Protein AF-A0A8I0ZWX7-F1 (afdb_monomer)

Sequence (270 aa):
MSEHDEIGEVNQELTRMFRVGLQSASRLAEQMGRAREKQIRDAEAKSVQAARELRERLVAERSAIEAQLRPVMTDRWWEDATHAQIADSWQQARGWQNHSQPAADAADRIRKEVQTRYGIDAGAPGIDPREIENLLQAAEEAKRAAAAEQELAERENVKASELMAEADRLDKTATEADGTPAETEIAEDADAHRAAAEAEYDSAERRDALAADMNAGGVDKETIGARMTADLDQAKHPRGAVQTGTGKPPVARKGRPSKGRSQERQHTGR

Foldseek 3Di:
DDDPPPVVVVVVVVVVVVVVVVVCVVVVVVVVVVVVVVVVVVVVVVVVVVVVVVVVVVVVVVVVLLVLLVCLPDVVCVVVPAQLSLLVLLVSLVVCLVPDVSSVVSNVSSQVCCCVPQVDRCVDPPRHSVNSSVSSVVSVVVVVVVVVVVVVVVVVVVVVVVVVVVVVVVVVVVVVVVPPCPVVVVVVVVVVVVVVVVCVQPDPVVLVVVLVVCVVVVHDPVVSVVVSVVCVVVSDDVVRVVPPDPDDDDDDDDDDDDDDDDDDDDDDDD

Secondary structure (DSSP, 8-state):
--SSSHHHHHHHHHHHHHHHHHHHHHHHHHHHHHHHHHHHHHHHHHHHHHHHHHHHHHHHHHHHHHHHHGGGGSHHHHHH--HHHHHHHHHHHHHHTTT-HHHHHHHHHHHHHHHHHH---TTSTT--HHHHHHHHHHHHHHHHHHHHHHHHHHHHHHHHHHHHHHHHHHHHHHHHHHTTTHHHHHHHHHHHHHHHHHHHTT-HHHHHHHHHHHHHTT--HHHHHHHHHHHHHT---HHHHH---SPPPPPPP-PPPP------------

Structure (mmCIF, N/CA/C/O backbone):
data_AF-A0A8I0ZWX7-F1
#
_entry.id   AF-A0A8I0ZWX7-F1
#
loop_
_atom_site.group_PDB
_atom_site.id
_atom_site.type_symbol
_atom_site.label_atom_id
_atom_site.label_alt_id
_atom_site.label_comp_id
_atom_site.label_asym_id
_atom_site.label_entity_id
_atom_site.label_seq_id
_atom_site.pdbx_PDB_ins_code
_atom_site.Cartn_x
_atom_site.Cartn_y
_atom_site.Cartn_z
_atom_site.occupancy
_atom_site.B_iso_or_equiv
_atom_site.auth_seq_id
_atom_site.auth_comp_id
_atom_site.auth_asym_id
_atom_site.auth_atom_id
_atom_site.pdbx_PDB_model_num
ATOM 1 N N . MET A 1 1 ? 41.160 -13.426 -108.591 1.00 47.78 1 MET A N 1
ATOM 2 C CA . MET A 1 1 ? 41.575 -12.515 -107.503 1.00 47.78 1 MET A CA 1
ATOM 3 C C . MET A 1 1 ? 40.310 -11.939 -106.900 1.00 47.78 1 MET A C 1
ATOM 5 O O . MET A 1 1 ? 39.400 -11.674 -107.673 1.00 47.78 1 MET A O 1
ATOM 9 N N . SER A 1 2 ? 40.299 -11.775 -105.574 1.00 51.38 2 SER A N 1
ATOM 10 C CA . SER A 1 2 ? 39.254 -11.115 -104.768 1.00 51.38 2 SER A CA 1
ATOM 11 C C . SER A 1 2 ? 38.108 -11.996 -104.247 1.00 51.38 2 SER A C 1
ATOM 13 O O . SER A 1 2 ? 36.958 -11.789 -104.594 1.00 51.38 2 SER A O 1
ATOM 15 N N . GLU A 1 3 ? 38.429 -12.953 -103.370 1.00 51.19 3 GLU A N 1
ATOM 16 C CA . GLU A 1 3 ? 37.461 -13.531 -102.405 1.00 51.19 3 GLU A CA 1
ATOM 17 C C . GLU A 1 3 ? 38.115 -13.899 -101.050 1.00 51.19 3 GLU A C 1
ATOM 19 O O . GLU A 1 3 ? 37.474 -14.445 -100.160 1.00 51.19 3 GLU A O 1
ATOM 24 N N . HIS A 1 4 ? 39.404 -13.579 -100.859 1.00 50.75 4 HIS A N 1
ATOM 25 C CA . HIS A 1 4 ? 40.175 -13.949 -99.662 1.00 50.75 4 HIS A CA 1
ATOM 26 C C . HIS A 1 4 ? 40.475 -12.781 -98.702 1.00 50.75 4 HIS A C 1
ATOM 28 O O . HIS A 1 4 ? 41.115 -13.015 -97.680 1.00 50.75 4 HIS A O 1
ATOM 34 N N . ASP A 1 5 ? 40.015 -11.558 -98.996 1.00 55.28 5 ASP A N 1
ATOM 35 C CA . ASP A 1 5 ? 40.428 -10.347 -98.258 1.00 55.28 5 ASP A CA 1
ATOM 36 C C . ASP A 1 5 ? 39.423 -9.888 -97.179 1.00 55.28 5 ASP A C 1
ATOM 38 O O . ASP A 1 5 ? 39.819 -9.344 -96.153 1.00 55.28 5 ASP A O 1
ATOM 42 N N . GLU A 1 6 ? 38.129 -10.199 -97.309 1.00 53.78 6 GLU A N 1
ATOM 43 C CA . GLU A 1 6 ? 37.116 -9.696 -96.360 1.00 53.78 6 GLU A CA 1
ATOM 44 C C . GLU A 1 6 ? 37.118 -10.434 -95.004 1.00 53.78 6 GLU A C 1
ATOM 46 O O . GLU A 1 6 ? 36.854 -9.839 -93.960 1.00 53.78 6 GLU A O 1
ATOM 51 N N . ILE A 1 7 ? 37.483 -11.722 -94.965 1.00 54.00 7 ILE A N 1
ATOM 52 C CA . ILE A 1 7 ? 37.496 -12.509 -93.711 1.00 54.00 7 ILE A CA 1
ATOM 53 C C . ILE A 1 7 ? 38.722 -12.162 -92.839 1.00 54.00 7 ILE A C 1
ATOM 55 O O . ILE A 1 7 ? 38.678 -12.282 -91.612 1.00 54.00 7 ILE A O 1
ATOM 59 N N . GLY A 1 8 ? 39.818 -11.698 -93.450 1.00 57.84 8 GLY A N 1
ATOM 60 C CA . GLY A 1 8 ? 41.029 -11.272 -92.743 1.00 57.84 8 GLY A CA 1
ATOM 61 C C . GLY A 1 8 ? 40.887 -9.903 -92.074 1.00 57.84 8 GLY A C 1
ATOM 62 O O . GLY A 1 8 ? 41.386 -9.710 -90.963 1.00 57.84 8 GLY A O 1
ATOM 63 N N . GLU A 1 9 ? 40.168 -8.979 -92.710 1.00 56.81 9 GLU A N 1
ATOM 64 C CA . GLU A 1 9 ? 39.970 -7.612 -92.221 1.00 56.81 9 GLU A CA 1
ATOM 65 C C . GLU A 1 9 ? 38.989 -7.565 -91.036 1.00 56.81 9 GLU A C 1
ATOM 67 O O . GLU A 1 9 ? 39.299 -6.984 -89.993 1.00 56.81 9 GLU A O 1
ATOM 72 N N . VAL A 1 10 ? 37.886 -8.321 -91.112 1.00 56.75 10 VAL A N 1
ATOM 73 C CA . VAL A 1 10 ? 36.899 -8.433 -90.020 1.00 56.75 10 VAL A CA 1
ATOM 74 C C . VAL A 1 10 ? 37.511 -9.060 -88.758 1.00 56.75 10 VAL A C 1
ATOM 76 O O . VAL A 1 10 ? 37.215 -8.641 -87.638 1.00 56.75 10 VAL A O 1
ATOM 79 N N . ASN A 1 11 ? 38.423 -10.028 -88.904 1.00 54.91 11 ASN A N 1
ATOM 80 C CA . ASN A 1 11 ? 39.063 -10.692 -87.762 1.00 54.91 11 ASN A CA 1
ATOM 81 C C . ASN A 1 11 ? 40.174 -9.826 -87.120 1.00 54.91 11 ASN A C 1
ATOM 83 O O . ASN A 1 11 ? 40.412 -9.884 -85.907 1.00 54.91 11 ASN A O 1
ATOM 87 N N . GLN A 1 12 ? 40.833 -8.969 -87.911 1.00 59.31 12 GLN A N 1
ATOM 88 C CA . GLN A 1 12 ? 41.822 -8.005 -87.416 1.00 59.31 12 GLN A CA 1
ATOM 89 C C . GLN A 1 12 ? 41.180 -6.807 -86.709 1.00 59.31 12 GLN A C 1
ATOM 91 O O . GLN A 1 12 ? 41.709 -6.365 -85.684 1.00 59.31 12 GLN A O 1
ATOM 96 N N . GLU A 1 13 ? 40.036 -6.315 -87.186 1.00 55.38 13 GLU A N 1
ATOM 97 C CA . GLU A 1 13 ? 39.263 -5.297 -86.470 1.00 55.38 13 GLU A CA 1
ATOM 98 C C . GLU A 1 13 ? 38.709 -5.836 -85.151 1.00 55.38 13 GLU A C 1
ATOM 100 O O . GLU A 1 13 ? 38.892 -5.196 -84.114 1.00 55.38 13 GLU A O 1
ATOM 105 N N . LEU A 1 14 ? 38.152 -7.053 -85.147 1.00 54.84 14 LEU A N 1
ATOM 106 C CA . LEU A 1 14 ? 37.639 -7.689 -83.931 1.00 54.84 14 LEU A CA 1
ATOM 107 C C . LEU A 1 14 ? 38.751 -7.869 -82.880 1.00 54.84 14 LEU A C 1
ATOM 109 O O . LEU A 1 14 ? 38.573 -7.532 -81.709 1.00 54.84 14 LEU A O 1
ATOM 113 N N . THR A 1 15 ? 39.944 -8.302 -83.299 1.00 57.66 15 THR A N 1
ATOM 114 C CA . THR A 1 15 ? 41.110 -8.466 -82.411 1.00 57.66 15 THR A CA 1
ATOM 115 C C . THR A 1 15 ? 41.642 -7.125 -81.880 1.00 57.66 15 THR A C 1
ATOM 117 O O . THR A 1 15 ? 42.057 -7.034 -80.718 1.00 57.66 15 THR A O 1
ATOM 120 N N . ARG A 1 16 ? 41.609 -6.055 -82.689 1.00 54.12 16 ARG A N 1
ATOM 121 C CA . ARG A 1 16 ? 41.960 -4.692 -82.244 1.00 54.12 16 ARG A CA 1
ATOM 122 C C . ARG A 1 16 ? 40.923 -4.136 -81.262 1.00 54.12 16 ARG A C 1
ATOM 124 O O . ARG A 1 16 ? 41.314 -3.538 -80.260 1.00 54.12 16 ARG A O 1
ATOM 131 N N . MET A 1 17 ? 39.638 -4.415 -81.477 1.00 53.50 17 MET A N 1
ATOM 132 C CA . MET A 1 17 ? 38.544 -4.041 -80.573 1.00 53.50 17 MET A CA 1
ATOM 133 C C . MET A 1 17 ? 38.652 -4.754 -79.213 1.00 53.50 17 MET A C 1
ATOM 135 O O . MET A 1 17 ? 38.529 -4.115 -78.167 1.00 53.50 17 MET A O 1
ATOM 139 N N . PHE A 1 18 ? 38.999 -6.048 -79.201 1.00 56.28 18 PHE A N 1
ATOM 140 C CA . PHE A 1 18 ? 39.228 -6.815 -77.966 1.00 56.28 18 PHE A CA 1
ATOM 141 C C . PHE A 1 18 ? 40.424 -6.304 -77.144 1.00 56.28 18 PHE A C 1
ATOM 143 O O . PHE A 1 18 ? 40.378 -6.312 -75.913 1.00 56.28 18 PHE A O 1
ATOM 150 N N . ARG A 1 19 ? 41.485 -5.797 -77.789 1.00 55.16 19 ARG A N 1
ATOM 151 C CA . ARG A 1 19 ? 42.655 -5.234 -77.087 1.00 55.16 19 ARG A CA 1
ATOM 152 C C . ARG A 1 19 ? 42.359 -3.887 -76.413 1.00 55.16 19 ARG A C 1
ATOM 154 O O . ARG A 1 19 ? 42.888 -3.626 -75.334 1.00 55.16 19 ARG A O 1
ATOM 161 N N . VAL A 1 20 ? 41.478 -3.073 -76.997 1.00 59.06 20 VAL A N 1
ATOM 162 C CA . VAL A 1 20 ? 41.006 -1.798 -76.417 1.00 59.06 20 VAL A CA 1
ATOM 163 C C . VAL A 1 20 ? 39.963 -2.035 -75.307 1.00 59.06 20 VAL A C 1
ATOM 165 O O . VAL A 1 20 ? 39.955 -1.332 -74.291 1.00 59.06 20 VAL A O 1
ATOM 168 N N . GLY A 1 21 ? 39.143 -3.086 -75.431 1.00 53.12 21 GLY A N 1
ATOM 169 C CA . GLY A 1 21 ? 38.224 -3.541 -74.378 1.00 53.12 21 GLY A CA 1
ATOM 170 C C . GLY A 1 21 ? 38.933 -4.068 -73.122 1.00 53.12 21 GLY A C 1
ATOM 171 O O . GLY A 1 21 ? 38.520 -3.780 -72.000 1.00 53.12 21 GLY A O 1
ATOM 172 N N . LEU A 1 22 ? 40.062 -4.769 -73.276 1.00 54.84 22 LEU A N 1
ATOM 173 C CA . LEU A 1 22 ? 40.813 -5.305 -72.132 1.00 54.84 22 LEU A CA 1
ATOM 174 C C . LEU A 1 22 ? 41.538 -4.211 -71.318 1.00 54.84 22 LEU A C 1
ATOM 176 O O . LEU A 1 22 ? 41.682 -4.341 -70.106 1.00 54.84 22 LEU A O 1
ATOM 180 N N . GLN A 1 23 ? 41.938 -3.098 -71.946 1.00 58.66 23 GLN A N 1
ATOM 181 C CA . GLN A 1 23 ? 42.559 -1.955 -71.252 1.00 58.66 23 GLN A CA 1
ATOM 182 C C . GLN A 1 23 ? 41.550 -1.064 -70.503 1.00 58.66 23 GLN A C 1
ATOM 184 O O . GLN A 1 23 ? 41.931 -0.323 -69.596 1.00 58.66 23 GLN A O 1
ATOM 189 N N . SER A 1 24 ? 40.262 -1.145 -70.843 1.00 52.16 24 SER A N 1
ATOM 190 C CA . SER A 1 24 ? 39.181 -0.401 -70.179 1.00 52.16 24 SER A CA 1
ATOM 191 C C . SER A 1 24 ? 38.508 -1.183 -69.038 1.00 52.16 24 SER A C 1
ATOM 193 O O . SER A 1 24 ? 37.902 -0.569 -68.157 1.00 52.16 24 SER A O 1
ATOM 195 N N . ALA A 1 25 ? 38.702 -2.506 -68.969 1.00 50.59 25 ALA A N 1
ATOM 196 C CA . ALA A 1 25 ? 38.199 -3.361 -67.890 1.00 50.59 25 ALA A CA 1
ATOM 197 C C . ALA A 1 25 ? 38.775 -3.005 -66.502 1.00 50.59 25 ALA A C 1
ATOM 199 O O . ALA A 1 25 ? 38.040 -3.021 -65.514 1.00 50.59 25 ALA A O 1
ATOM 200 N N . SER A 1 26 ? 40.049 -2.601 -66.412 1.00 58.94 26 SER A N 1
ATOM 201 C CA . SER A 1 26 ? 40.679 -2.230 -65.131 1.00 58.94 26 SER A CA 1
ATOM 202 C C . SER A 1 26 ? 40.035 -0.999 -64.483 1.00 58.94 26 SER A C 1
ATOM 204 O O . SER A 1 26 ? 39.846 -0.967 -63.270 1.00 58.94 26 SER A O 1
ATOM 206 N N . ARG A 1 27 ? 39.633 -0.001 -65.284 1.00 62.84 27 ARG A N 1
ATOM 207 C CA . ARG A 1 27 ? 38.982 1.224 -64.780 1.00 62.84 27 ARG A CA 1
ATOM 208 C C . ARG A 1 27 ? 37.541 0.970 -64.338 1.00 62.84 27 ARG A C 1
ATOM 210 O O . ARG A 1 27 ? 37.097 1.551 -63.352 1.00 62.84 27 ARG A O 1
ATOM 217 N N . LEU A 1 28 ? 36.831 0.074 -65.027 1.00 64.56 28 LEU A N 1
ATOM 218 C CA . LEU A 1 28 ? 35.485 -0.352 -64.634 1.00 64.56 28 LEU A CA 1
ATOM 219 C C . LEU A 1 28 ? 35.506 -1.203 -63.357 1.00 64.56 28 LEU A C 1
ATOM 221 O O . LEU A 1 28 ? 34.654 -1.007 -62.494 1.00 64.56 28 LEU A O 1
ATOM 225 N N . ALA A 1 29 ? 36.501 -2.079 -63.183 1.00 66.38 29 ALA A N 1
ATOM 226 C CA . ALA A 1 29 ? 36.682 -2.850 -61.951 1.00 66.38 29 ALA A CA 1
ATOM 227 C C . ALA A 1 29 ? 36.986 -1.945 -60.740 1.00 66.38 29 ALA A C 1
ATOM 229 O O . ALA A 1 29 ? 36.401 -2.122 -59.672 1.00 66.38 29 ALA A O 1
ATOM 230 N N . GLU A 1 30 ? 37.834 -0.928 -60.917 1.00 70.94 30 GLU A N 1
ATOM 231 C CA . GLU A 1 30 ? 38.136 0.071 -59.883 1.00 70.94 30 GLU A CA 1
ATOM 232 C C . GLU A 1 30 ? 36.900 0.918 -59.525 1.00 70.94 30 GLU A C 1
ATOM 234 O O . GLU A 1 30 ? 36.616 1.163 -58.349 1.00 70.94 30 GLU A O 1
ATOM 239 N N . GLN A 1 31 ? 36.111 1.319 -60.527 1.00 77.69 31 GLN A N 1
ATOM 240 C CA . GLN A 1 31 ? 34.882 2.086 -60.319 1.00 77.69 31 GLN A CA 1
ATOM 241 C C . GLN A 1 31 ? 33.780 1.250 -59.644 1.00 77.69 31 GLN A C 1
ATOM 243 O O . GLN A 1 31 ? 33.107 1.749 -58.738 1.00 77.69 31 GLN A O 1
ATOM 248 N N . MET A 1 32 ? 33.626 -0.025 -60.020 1.00 72.62 32 MET A N 1
ATOM 249 C CA . MET A 1 32 ? 32.720 -0.967 -59.350 1.00 72.62 32 MET A CA 1
ATOM 250 C C . MET A 1 32 ? 33.159 -1.264 -57.909 1.00 72.62 32 MET A C 1
ATOM 252 O O . MET A 1 32 ? 32.308 -1.352 -57.023 1.00 72.62 32 MET A O 1
ATOM 256 N N . GLY A 1 33 ? 34.469 -1.342 -57.647 1.00 76.69 33 GLY A N 1
ATOM 257 C CA . GLY A 1 33 ? 35.026 -1.474 -56.299 1.00 76.69 33 GLY A CA 1
ATOM 258 C C . GLY A 1 33 ? 34.637 -0.305 -55.391 1.00 76.69 33 GLY A C 1
ATOM 259 O O . GLY A 1 33 ? 34.077 -0.523 -54.319 1.00 76.69 33 GLY A O 1
ATOM 260 N N . ARG A 1 34 ? 34.819 0.938 -55.861 1.00 83.62 34 ARG A N 1
ATOM 261 C CA . ARG A 1 34 ? 34.424 2.155 -55.121 1.00 83.62 34 ARG A CA 1
ATOM 262 C C . ARG A 1 34 ? 32.917 2.251 -54.891 1.00 83.62 34 ARG A C 1
ATOM 264 O O . ARG A 1 34 ? 32.486 2.690 -53.827 1.00 83.62 34 ARG A O 1
ATOM 271 N N . ALA A 1 35 ? 32.107 1.850 -55.874 1.00 86.38 35 ALA A N 1
ATOM 272 C CA . ALA A 1 35 ? 30.651 1.849 -55.743 1.00 86.38 35 ALA A CA 1
ATOM 273 C C . ALA A 1 35 ? 30.180 0.850 -54.673 1.00 86.38 35 ALA A C 1
ATOM 275 O O . ALA A 1 35 ? 29.346 1.196 -53.838 1.00 86.38 35 ALA A O 1
ATOM 276 N N . ARG A 1 36 ? 30.755 -0.359 -54.653 1.00 85.81 36 ARG A N 1
ATOM 277 C CA . ARG A 1 36 ? 30.459 -1.381 -53.641 1.00 85.81 36 ARG A CA 1
ATOM 278 C C . ARG A 1 36 ? 30.949 -0.971 -52.254 1.00 85.81 36 ARG A C 1
ATOM 280 O O . ARG A 1 36 ? 30.221 -1.141 -51.284 1.00 85.81 36 ARG A O 1
ATOM 287 N N . GLU A 1 37 ? 32.141 -0.388 -52.164 1.00 87.75 37 GLU A N 1
ATOM 288 C CA . GLU A 1 37 ? 32.679 0.141 -50.907 1.00 87.75 37 GLU A CA 1
ATOM 289 C C . GLU A 1 37 ? 31.784 1.252 -50.342 1.00 87.75 37 GLU A C 1
ATOM 291 O O . GLU A 1 37 ? 31.457 1.242 -49.157 1.00 87.75 37 GLU A O 1
ATOM 296 N N . LYS A 1 38 ? 31.317 2.173 -51.196 1.00 89.81 38 LYS A N 1
ATOM 297 C CA . LYS A 1 38 ? 30.369 3.214 -50.793 1.00 89.81 38 LYS A CA 1
ATOM 298 C C . LYS A 1 38 ? 29.043 2.618 -50.322 1.00 89.81 38 LYS A C 1
ATOM 300 O O . LYS A 1 38 ? 28.548 3.030 -49.283 1.00 89.81 38 LYS A O 1
ATOM 305 N N . GLN A 1 39 ? 28.494 1.633 -51.034 1.00 88.94 39 GLN A N 1
ATOM 306 C CA . GLN A 1 39 ? 27.264 0.955 -50.610 1.00 88.94 39 GLN A CA 1
ATOM 307 C C . GLN A 1 39 ? 27.416 0.267 -49.247 1.00 88.94 39 GLN A C 1
ATOM 309 O O . GLN A 1 39 ? 26.508 0.366 -48.426 1.00 88.94 39 GLN A O 1
ATOM 314 N N . ILE A 1 40 ? 28.551 -0.393 -48.991 1.00 89.75 40 ILE A N 1
ATOM 315 C CA . ILE A 1 40 ? 28.847 -1.014 -47.692 1.00 89.75 40 ILE A CA 1
ATOM 316 C C . ILE A 1 40 ? 28.937 0.058 -46.603 1.00 89.75 40 ILE A C 1
ATOM 318 O O . ILE A 1 40 ? 28.246 -0.058 -45.595 1.00 89.75 40 ILE A O 1
ATOM 322 N N . ARG A 1 41 ? 29.690 1.143 -46.829 1.00 92.31 41 ARG A N 1
ATOM 323 C CA . ARG A 1 41 ? 29.799 2.249 -45.862 1.00 92.31 41 ARG A CA 1
ATOM 324 C C . ARG A 1 41 ? 28.463 2.938 -45.592 1.00 92.31 41 ARG A C 1
ATOM 326 O O . ARG A 1 41 ? 28.161 3.243 -44.443 1.00 92.31 41 ARG A O 1
ATOM 333 N N . ASP A 1 42 ? 27.647 3.155 -46.619 1.00 94.44 42 ASP A N 1
ATOM 334 C CA . ASP A 1 42 ? 26.312 3.741 -46.472 1.00 94.44 42 ASP A CA 1
ATOM 335 C C . ASP A 1 42 ? 25.379 2.795 -45.692 1.00 94.44 42 ASP A C 1
ATOM 337 O O . ASP A 1 42 ? 24.587 3.247 -44.864 1.00 94.44 42 ASP A O 1
ATOM 341 N N . ALA A 1 43 ? 25.474 1.479 -45.920 1.00 91.12 43 ALA A N 1
ATOM 342 C CA . ALA A 1 43 ? 24.716 0.475 -45.174 1.00 91.12 43 ALA A CA 1
ATOM 343 C C . ALA A 1 43 ? 25.161 0.381 -43.703 1.00 91.12 43 ALA A C 1
ATOM 345 O O . ALA A 1 43 ? 24.310 0.329 -42.814 1.00 91.12 43 ALA A O 1
ATOM 346 N N . GLU A 1 44 ? 26.467 0.419 -43.433 1.00 93.38 44 GLU A N 1
ATOM 347 C CA . GLU A 1 44 ? 27.039 0.475 -42.081 1.00 93.38 44 GLU A CA 1
ATOM 348 C C . GLU A 1 44 ? 26.645 1.765 -41.352 1.00 93.38 44 GLU A C 1
ATOM 350 O O . GLU A 1 44 ? 26.241 1.729 -40.191 1.00 93.38 44 GLU A O 1
ATOM 355 N N . ALA A 1 45 ? 26.687 2.915 -42.028 1.00 94.81 45 ALA A N 1
ATOM 356 C CA . ALA A 1 45 ? 26.258 4.183 -41.446 1.00 94.81 45 ALA A CA 1
ATOM 357 C C . ALA A 1 45 ? 24.772 4.144 -41.055 1.00 94.81 45 ALA A C 1
ATOM 359 O O . ALA A 1 45 ? 24.418 4.537 -39.941 1.00 94.81 45 ALA A O 1
ATOM 360 N N . LYS A 1 46 ? 23.912 3.607 -41.932 1.00 94.25 46 LYS A N 1
ATOM 361 C CA . LYS A 1 46 ? 22.481 3.420 -41.649 1.00 94.25 46 LYS A CA 1
ATOM 362 C C . LYS A 1 46 ? 22.240 2.447 -40.495 1.00 94.25 46 LYS A C 1
ATOM 364 O O . LYS A 1 46 ? 21.384 2.717 -39.658 1.00 94.25 46 LYS A O 1
ATOM 369 N N . SER A 1 47 ? 22.985 1.342 -40.412 1.00 92.12 47 SER A N 1
ATOM 370 C CA . SER A 1 47 ? 22.819 0.371 -39.323 1.00 92.12 47 SER A CA 1
ATOM 371 C C . SER A 1 47 ? 23.262 0.944 -37.973 1.00 92.12 47 SER A C 1
ATOM 373 O O . SER A 1 47 ? 22.562 0.775 -36.975 1.00 92.12 47 SER A O 1
ATOM 375 N N . VAL A 1 48 ? 24.367 1.696 -37.937 1.00 94.75 48 VAL A N 1
ATOM 376 C CA . VAL A 1 48 ? 24.836 2.398 -36.733 1.00 94.75 48 VAL A CA 1
ATOM 377 C C . VAL A 1 48 ? 23.830 3.458 -36.285 1.00 94.75 48 VAL A C 1
ATOM 379 O O . VAL A 1 48 ? 23.587 3.576 -35.083 1.00 94.75 48 VAL A O 1
ATOM 382 N N . GLN A 1 49 ? 23.237 4.208 -37.218 1.00 94.00 49 GLN A N 1
ATOM 383 C CA . GLN A 1 49 ? 22.180 5.181 -36.922 1.00 94.00 49 GLN A CA 1
ATOM 384 C C . GLN A 1 49 ? 20.933 4.499 -36.352 1.00 94.00 49 GLN A C 1
ATOM 386 O O . GLN A 1 49 ? 20.522 4.839 -35.247 1.00 94.00 49 GLN A O 1
ATOM 391 N N . ALA A 1 50 ? 20.410 3.469 -37.020 1.00 91.75 50 ALA A N 1
ATOM 392 C CA . ALA A 1 50 ? 19.256 2.713 -36.534 1.00 91.75 50 ALA A CA 1
ATOM 393 C C . ALA A 1 50 ? 19.505 2.102 -35.140 1.00 91.75 50 ALA A C 1
ATOM 395 O O . ALA A 1 50 ? 18.639 2.140 -34.267 1.00 91.75 50 ALA A O 1
ATOM 396 N N . ALA A 1 51 ? 20.715 1.590 -34.887 1.00 93.25 51 ALA A N 1
ATOM 397 C CA . ALA A 1 51 ? 21.092 1.067 -33.577 1.00 93.25 51 ALA A CA 1
ATOM 398 C C . ALA A 1 51 ? 21.193 2.162 -32.499 1.00 93.25 51 ALA A C 1
ATOM 400 O O . ALA A 1 51 ? 20.939 1.885 -31.327 1.00 93.25 51 ALA A O 1
ATOM 401 N N . ARG A 1 52 ? 21.577 3.395 -32.860 1.00 93.38 52 ARG A N 1
ATOM 402 C CA . ARG A 1 52 ? 21.552 4.548 -31.942 1.00 93.38 52 ARG A CA 1
ATOM 403 C C . ARG A 1 52 ? 20.122 4.961 -31.620 1.00 93.38 52 ARG A C 1
ATOM 405 O O . ARG A 1 52 ? 19.802 5.034 -30.442 1.00 93.38 52 ARG A O 1
ATOM 412 N N . GLU A 1 53 ? 19.267 5.111 -32.627 1.00 94.94 53 GLU A N 1
ATOM 413 C CA . GLU A 1 53 ? 17.856 5.469 -32.437 1.00 94.94 53 GLU A CA 1
ATOM 414 C C . GLU A 1 53 ? 17.125 4.458 -31.545 1.00 94.94 53 GLU A C 1
ATOM 416 O O . GLU A 1 53 ? 16.397 4.842 -30.631 1.00 94.94 53 GLU A O 1
ATOM 421 N N . LEU A 1 54 ? 17.353 3.156 -31.755 1.00 92.94 54 LEU A N 1
ATOM 422 C CA . LEU A 1 54 ? 16.762 2.122 -30.905 1.00 92.94 54 LEU A CA 1
ATOM 423 C C . LEU A 1 54 ? 17.273 2.216 -29.460 1.00 92.94 54 LEU A C 1
ATOM 425 O O . LEU A 1 54 ? 16.484 2.115 -28.523 1.00 92.94 54 LEU A O 1
ATOM 429 N N . ARG A 1 55 ? 18.581 2.440 -29.264 1.00 90.06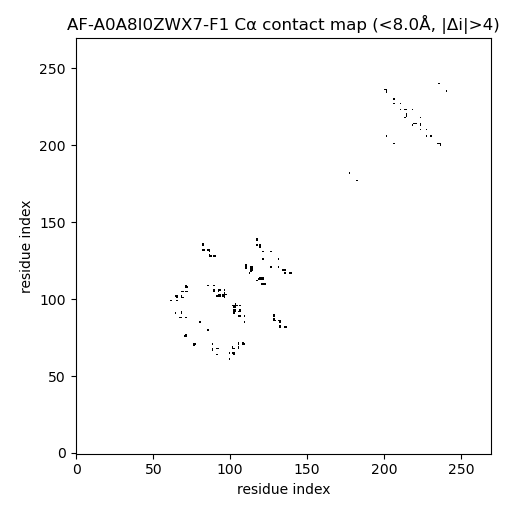 55 ARG A N 1
ATOM 430 C CA . ARG A 1 55 ? 19.160 2.626 -27.922 1.00 90.06 55 ARG A CA 1
ATOM 431 C C . ARG A 1 55 ? 18.593 3.856 -27.218 1.00 90.06 55 ARG A C 1
ATOM 433 O O . ARG A 1 55 ? 18.307 3.779 -26.028 1.00 90.06 55 ARG A O 1
ATOM 440 N N . GLU A 1 56 ? 18.422 4.962 -27.935 1.00 93.12 56 GLU A N 1
ATOM 441 C CA . GLU A 1 56 ? 17.836 6.194 -27.398 1.00 93.12 56 GLU A CA 1
ATOM 442 C C . GLU A 1 56 ? 16.387 5.977 -26.959 1.00 93.12 56 GLU A C 1
ATOM 444 O O . GLU A 1 56 ? 16.027 6.375 -25.852 1.00 93.12 56 GLU A O 1
ATOM 449 N N . ARG A 1 57 ? 15.584 5.264 -27.760 1.00 92.81 57 ARG A N 1
ATOM 450 C CA . ARG A 1 57 ? 14.211 4.893 -27.382 1.00 92.81 57 ARG A CA 1
ATOM 451 C C . ARG A 1 57 ? 14.172 4.035 -26.121 1.00 92.81 57 ARG A C 1
ATOM 453 O O . ARG A 1 57 ? 13.448 4.378 -25.198 1.00 92.81 57 ARG A O 1
ATOM 460 N N . LEU A 1 58 ? 14.999 2.991 -26.031 1.00 88.56 58 LEU A N 1
ATOM 461 C CA . LEU A 1 58 ? 15.042 2.119 -24.848 1.00 88.56 58 LEU A CA 1
ATOM 462 C C . LEU A 1 58 ? 15.481 2.864 -23.578 1.00 88.56 58 LEU A C 1
ATOM 464 O O . LEU A 1 58 ? 14.971 2.603 -22.489 1.00 88.56 58 LEU A O 1
ATOM 468 N N . VAL A 1 59 ? 16.430 3.800 -23.695 1.00 90.06 59 VAL A N 1
ATOM 469 C CA . VAL A 1 59 ? 16.845 4.644 -22.562 1.00 90.06 59 VAL A CA 1
ATOM 470 C C . VAL A 1 59 ? 15.710 5.577 -22.146 1.00 90.06 59 VAL A C 1
ATOM 472 O O . VAL A 1 59 ? 15.460 5.716 -20.948 1.00 90.06 59 VAL A O 1
ATOM 475 N N . ALA A 1 60 ? 15.010 6.179 -23.110 1.00 89.94 60 ALA A N 1
ATOM 476 C CA . ALA A 1 60 ? 13.864 7.039 -22.842 1.00 89.94 60 ALA A CA 1
ATOM 477 C C . ALA A 1 60 ? 12.725 6.261 -22.163 1.00 89.94 60 ALA A C 1
ATOM 479 O O . ALA A 1 60 ? 12.224 6.703 -21.132 1.00 89.94 60 ALA A O 1
ATOM 480 N N . GLU A 1 61 ? 12.389 5.071 -22.664 1.00 88.25 61 GLU A N 1
ATOM 481 C CA . GLU A 1 61 ? 11.396 4.171 -22.063 1.00 88.25 61 GLU A CA 1
ATOM 482 C C . GLU A 1 61 ? 11.759 3.822 -20.616 1.00 88.25 61 GLU A C 1
ATOM 484 O O . GLU A 1 61 ? 10.946 4.020 -19.714 1.00 88.25 61 GLU A O 1
ATOM 489 N N . ARG A 1 62 ? 13.008 3.404 -20.360 1.00 88.38 62 ARG A N 1
ATOM 490 C CA . ARG A 1 62 ? 13.469 3.118 -18.994 1.00 88.38 62 ARG A CA 1
ATOM 491 C C . ARG A 1 62 ? 13.352 4.344 -18.091 1.00 88.38 62 ARG A C 1
ATOM 493 O O . ARG A 1 62 ? 12.840 4.239 -16.981 1.00 88.38 62 ARG A O 1
ATOM 500 N N . SER A 1 63 ? 13.796 5.509 -18.562 1.00 89.81 63 SER A N 1
ATOM 501 C CA . SER A 1 63 ? 13.728 6.741 -17.769 1.00 89.81 63 SER A CA 1
ATOM 502 C C . SER A 1 63 ? 12.293 7.171 -17.450 1.00 89.81 63 SER A C 1
ATOM 504 O O . SER A 1 63 ? 12.061 7.756 -16.394 1.00 89.81 63 SER A O 1
ATOM 506 N N . ALA A 1 64 ? 11.332 6.859 -18.326 1.00 91.69 64 ALA A N 1
ATOM 507 C CA . ALA A 1 64 ? 9.924 7.157 -18.107 1.00 91.69 64 ALA A CA 1
ATOM 508 C C . ALA A 1 64 ? 9.347 6.288 -16.981 1.00 91.69 64 ALA A C 1
ATOM 510 O O . ALA A 1 64 ? 8.724 6.826 -16.068 1.00 91.69 64 ALA A O 1
ATOM 511 N N . ILE A 1 65 ? 9.633 4.982 -16.988 1.00 91.06 65 ILE A N 1
ATOM 512 C CA . ILE A 1 65 ? 9.227 4.066 -15.911 1.00 91.06 65 ILE A CA 1
ATOM 513 C C . ILE A 1 65 ? 9.893 4.455 -14.586 1.00 91.06 65 ILE A C 1
ATOM 515 O O . ILE A 1 65 ? 9.232 4.569 -13.559 1.00 91.06 65 ILE A O 1
ATOM 519 N N . GLU A 1 66 ? 11.195 4.748 -14.596 1.00 92.44 66 GLU A N 1
ATOM 520 C CA . GLU A 1 66 ? 11.907 5.193 -13.390 1.00 92.44 66 GLU A CA 1
ATOM 521 C C . GLU A 1 66 ? 11.349 6.513 -12.838 1.00 92.44 66 GLU A C 1
ATOM 523 O O . GLU A 1 66 ? 11.289 6.708 -11.623 1.00 92.44 66 GLU A O 1
ATOM 528 N N . ALA A 1 67 ? 10.915 7.430 -13.706 1.00 94.31 67 ALA A N 1
ATOM 529 C CA . ALA A 1 67 ? 10.243 8.654 -13.286 1.00 94.31 67 ALA A CA 1
ATOM 530 C C . ALA A 1 67 ? 8.857 8.376 -12.683 1.00 94.31 67 ALA A C 1
ATOM 532 O O . ALA A 1 67 ? 8.509 9.011 -11.688 1.00 94.31 67 ALA A O 1
ATOM 533 N N . GLN A 1 68 ? 8.104 7.422 -13.238 1.00 93.12 68 GLN A N 1
ATOM 534 C CA . GLN A 1 68 ? 6.795 7.002 -12.724 1.00 93.12 68 GLN A CA 1
ATOM 535 C C . GLN A 1 68 ? 6.895 6.292 -11.368 1.00 93.12 68 GLN A C 1
ATOM 537 O O . GLN A 1 68 ? 6.028 6.485 -10.523 1.00 93.12 68 GLN A O 1
ATOM 542 N N . LEU A 1 69 ? 7.973 5.543 -11.117 1.00 96.31 69 LEU A N 1
ATOM 543 C CA . LEU A 1 69 ? 8.201 4.844 -9.846 1.00 96.31 69 LEU A CA 1
ATOM 544 C C . LEU A 1 69 ? 8.859 5.717 -8.768 1.00 96.31 69 LEU A C 1
ATOM 546 O O . LEU A 1 69 ? 8.833 5.373 -7.590 1.00 96.31 69 LEU A O 1
ATOM 550 N N . ARG A 1 70 ? 9.434 6.868 -9.128 1.00 96.50 70 ARG A N 1
ATOM 551 C CA . ARG A 1 70 ? 10.109 7.761 -8.171 1.00 96.50 70 ARG A CA 1
ATOM 552 C C . ARG A 1 70 ? 9.220 8.213 -6.996 1.00 96.50 70 ARG A C 1
ATOM 554 O O . ARG A 1 70 ? 9.728 8.206 -5.875 1.00 96.50 70 ARG A O 1
ATOM 561 N N . PRO A 1 71 ? 7.937 8.586 -7.186 1.00 96.69 71 PRO A N 1
ATOM 562 C CA . PRO A 1 71 ? 7.061 9.000 -6.088 1.00 96.69 71 PRO A CA 1
ATOM 563 C C . PRO A 1 71 ? 6.847 7.918 -5.027 1.00 96.69 71 PRO A C 1
ATOM 565 O O . PRO A 1 71 ? 6.750 8.255 -3.851 1.00 96.69 71 PRO A O 1
ATOM 568 N N . VAL A 1 72 ? 6.872 6.633 -5.407 1.00 97.19 72 VAL A N 1
ATOM 569 C CA . VAL A 1 72 ? 6.737 5.483 -4.490 1.00 97.19 72 VAL A CA 1
ATOM 570 C C . VAL A 1 72 ? 7.774 5.530 -3.365 1.00 97.19 72 VAL A C 1
ATOM 572 O O . VAL A 1 72 ? 7.522 5.056 -2.260 1.00 97.19 72 VAL A O 1
ATOM 575 N N . MET A 1 73 ? 8.933 6.145 -3.617 1.00 97.00 73 MET A N 1
ATOM 576 C CA . MET A 1 73 ? 10.010 6.318 -2.639 1.00 97.00 73 MET A CA 1
ATOM 577 C C . MET A 1 73 ? 9.776 7.452 -1.634 1.00 97.00 73 MET A C 1
ATOM 579 O O . MET A 1 73 ? 10.646 7.724 -0.806 1.00 97.00 73 MET A O 1
ATOM 583 N N . THR A 1 74 ? 8.636 8.129 -1.679 1.00 96.88 74 THR A N 1
ATOM 584 C CA . THR A 1 74 ? 8.326 9.240 -0.778 1.00 96.88 74 THR A CA 1
ATOM 585 C C . THR A 1 74 ? 7.124 8.901 0.084 1.00 96.88 74 THR A C 1
ATOM 587 O O . THR A 1 74 ? 6.136 8.374 -0.418 1.00 96.88 74 THR A O 1
ATOM 590 N N . ASP A 1 75 ? 7.189 9.225 1.375 1.00 95.75 75 ASP A N 1
ATOM 591 C CA . ASP A 1 75 ? 6.109 8.903 2.319 1.00 95.75 75 ASP A CA 1
ATOM 592 C C . ASP A 1 75 ? 4.816 9.639 1.960 1.00 95.75 75 ASP A C 1
ATOM 594 O O . ASP A 1 75 ? 3.742 9.051 2.000 1.00 95.75 75 ASP A O 1
ATOM 598 N N . ARG A 1 76 ? 4.940 10.882 1.476 1.00 96.06 76 ARG A N 1
ATOM 599 C CA . ARG A 1 76 ? 3.817 11.698 1.003 1.00 96.06 76 ARG A CA 1
ATOM 600 C C . ARG A 1 76 ? 2.978 11.002 -0.069 1.00 96.06 76 ARG A C 1
ATOM 602 O O . ARG A 1 76 ? 1.761 11.109 -0.054 1.00 96.06 76 ARG A O 1
ATOM 609 N N . TRP A 1 77 ? 3.605 10.294 -1.010 1.00 97.00 77 TRP A N 1
ATOM 610 C CA . TRP A 1 77 ? 2.840 9.565 -2.023 1.00 97.00 77 TRP A CA 1
ATOM 611 C C . TRP A 1 77 ? 1.947 8.508 -1.376 1.00 97.00 77 TRP A C 1
ATOM 613 O O . TRP A 1 77 ? 0.799 8.372 -1.765 1.00 97.00 77 TRP A O 1
ATOM 623 N N . TRP A 1 78 ? 2.431 7.822 -0.341 1.00 96.19 78 TRP A N 1
ATOM 624 C CA . TRP A 1 78 ? 1.656 6.813 0.376 1.00 96.19 78 TRP A CA 1
ATOM 625 C C . TRP A 1 78 ? 0.525 7.384 1.242 1.00 96.19 78 TRP A C 1
ATOM 627 O O . TRP A 1 78 ? -0.323 6.617 1.690 1.00 96.19 78 TRP A O 1
ATOM 637 N N . GLU A 1 79 ? 0.520 8.683 1.534 1.00 94.38 79 GLU A N 1
ATOM 638 C CA . GLU A 1 79 ? -0.595 9.349 2.224 1.00 94.38 79 GLU A CA 1
ATOM 639 C C . GLU A 1 79 ? -1.770 9.592 1.268 1.00 94.38 79 GLU A C 1
ATOM 641 O O . GLU A 1 79 ? -2.923 9.419 1.657 1.00 94.38 79 GLU A O 1
ATOM 646 N N . ASP A 1 80 ? -1.466 9.922 0.010 1.00 95.31 80 ASP A N 1
ATOM 647 C CA . ASP A 1 80 ? -2.453 10.332 -0.995 1.00 95.31 80 ASP A CA 1
ATOM 648 C C . ASP A 1 80 ? -2.766 9.241 -2.045 1.00 95.31 80 ASP A C 1
ATOM 650 O O . ASP A 1 80 ? -3.709 9.380 -2.829 1.00 95.31 80 ASP A O 1
ATOM 654 N N . ALA A 1 81 ? -1.964 8.174 -2.123 1.00 94.75 81 ALA A N 1
ATOM 655 C CA . ALA A 1 81 ? -2.073 7.169 -3.176 1.00 94.75 81 ALA A CA 1
ATOM 656 C C . ALA A 1 81 ? -3.369 6.360 -3.076 1.00 94.75 81 ALA A C 1
ATOM 658 O O . ALA A 1 81 ? -3.695 5.756 -2.056 1.00 94.75 81 ALA A O 1
ATOM 659 N N . THR A 1 82 ? -4.068 6.270 -4.203 1.00 93.19 82 THR A N 1
ATOM 660 C CA . THR A 1 82 ? -5.210 5.364 -4.359 1.00 93.19 82 THR A CA 1
ATOM 661 C C . THR A 1 82 ? -4.748 3.910 -4.486 1.00 93.19 82 THR A C 1
ATOM 663 O O . THR A 1 82 ? -3.645 3.631 -4.962 1.00 93.19 82 THR A O 1
ATOM 666 N N . HIS A 1 83 ? -5.616 2.956 -4.140 1.00 92.00 83 HIS A N 1
ATOM 667 C CA . HIS A 1 83 ? -5.316 1.525 -4.289 1.00 92.00 83 HIS A CA 1
ATOM 668 C C . HIS A 1 83 ? -4.962 1.141 -5.735 1.00 92.00 83 HIS A C 1
ATOM 670 O O . HIS A 1 83 ? -4.005 0.398 -5.950 1.00 92.00 83 HIS A O 1
ATOM 676 N N . ALA A 1 84 ? -5.652 1.724 -6.722 1.00 89.94 84 ALA A N 1
ATOM 677 C CA . ALA A 1 84 ? -5.356 1.544 -8.144 1.00 89.94 84 ALA A CA 1
ATOM 678 C C . ALA A 1 84 ? -3.932 2.002 -8.506 1.00 89.94 84 ALA A C 1
ATOM 680 O O . ALA A 1 84 ? -3.208 1.304 -9.211 1.00 89.94 84 ALA A O 1
ATOM 681 N N . GLN A 1 85 ? -3.494 3.156 -7.986 1.00 94.12 85 GLN A N 1
ATOM 682 C CA . GLN A 1 85 ? -2.137 3.667 -8.215 1.00 94.12 85 GLN A CA 1
ATOM 683 C C . GLN A 1 85 ? -1.068 2.785 -7.563 1.00 94.12 85 GLN A C 1
ATOM 685 O O . GLN A 1 85 ? 0.008 2.612 -8.139 1.00 94.12 85 GLN A O 1
ATOM 690 N N . ILE A 1 86 ? -1.353 2.219 -6.386 1.00 94.69 86 ILE A N 1
ATOM 691 C CA . ILE A 1 86 ? -0.457 1.265 -5.720 1.00 94.69 86 ILE A CA 1
ATOM 692 C C . ILE A 1 86 ? -0.336 -0.013 -6.557 1.00 94.69 86 ILE A C 1
ATOM 694 O O . ILE A 1 86 ? 0.781 -0.467 -6.816 1.00 94.69 86 ILE A O 1
ATOM 698 N N . ALA A 1 87 ? -1.461 -0.559 -7.024 1.00 92.75 87 ALA A N 1
ATOM 699 C CA . ALA A 1 87 ? -1.496 -1.767 -7.843 1.00 92.75 87 ALA A CA 1
ATOM 700 C C . ALA A 1 87 ? -0.777 -1.584 -9.192 1.00 92.75 87 ALA A C 1
ATOM 702 O O . ALA A 1 87 ? 0.048 -2.418 -9.572 1.00 92.75 87 ALA A O 1
ATOM 703 N N . ASP A 1 88 ? -1.020 -0.467 -9.883 1.00 93.50 88 ASP A N 1
ATOM 704 C CA . ASP A 1 88 ? -0.351 -0.141 -11.146 1.00 93.50 88 ASP A CA 1
ATOM 705 C C . ASP A 1 88 ? 1.163 0.057 -10.955 1.00 93.50 88 ASP A C 1
ATOM 707 O O . ASP A 1 88 ? 1.971 -0.550 -11.660 1.00 93.50 88 ASP A O 1
ATOM 711 N N . SER A 1 89 ? 1.574 0.812 -9.929 1.00 95.19 89 SER A N 1
ATOM 712 C CA . SER A 1 89 ? 2.999 1.004 -9.613 1.00 95.19 89 SER A CA 1
ATOM 713 C C . SER A 1 89 ? 3.690 -0.318 -9.271 1.00 95.19 89 SER A C 1
ATOM 715 O O . SER A 1 89 ? 4.826 -0.549 -9.687 1.00 95.19 89 SER A O 1
ATOM 717 N N . TRP A 1 90 ? 3.008 -1.223 -8.559 1.00 94.50 90 TRP A N 1
ATOM 718 C CA . TRP A 1 90 ? 3.518 -2.566 -8.283 1.00 94.50 90 TRP A CA 1
ATOM 719 C C . TRP A 1 90 ? 3.704 -3.382 -9.562 1.00 94.50 90 TRP A C 1
ATOM 721 O O . TRP A 1 90 ? 4.753 -4.004 -9.745 1.00 94.50 90 TRP A O 1
ATOM 731 N N . GLN A 1 91 ? 2.719 -3.364 -10.466 1.00 93.06 91 GLN A N 1
ATOM 732 C CA . GLN A 1 91 ? 2.801 -4.061 -11.749 1.00 93.06 91 GLN A CA 1
ATOM 733 C C . GLN A 1 91 ? 4.001 -3.570 -12.564 1.00 93.06 91 GLN A C 1
ATOM 735 O O . GLN A 1 91 ? 4.783 -4.380 -13.070 1.00 93.06 91 GLN A O 1
ATOM 740 N N . GLN A 1 92 ? 4.163 -2.250 -12.667 1.00 93.44 92 GLN A N 1
ATOM 741 C CA . GLN A 1 92 ? 5.278 -1.639 -13.382 1.00 93.44 92 GLN A CA 1
ATOM 742 C C . GLN A 1 92 ? 6.624 -1.998 -12.741 1.00 93.44 92 GLN A C 1
ATOM 744 O O . GLN A 1 92 ? 7.538 -2.448 -13.435 1.00 93.44 92 GLN A O 1
ATOM 749 N N . ALA A 1 93 ? 6.737 -1.879 -11.417 1.00 95.12 93 ALA A N 1
ATOM 750 C CA . ALA A 1 93 ? 7.956 -2.210 -10.688 1.00 95.12 93 ALA A CA 1
ATOM 751 C C . ALA A 1 93 ? 8.347 -3.687 -10.868 1.00 95.12 93 ALA A C 1
ATOM 753 O O . ALA A 1 93 ? 9.485 -3.987 -11.228 1.00 95.12 93 ALA A O 1
ATOM 754 N N . ARG A 1 94 ? 7.392 -4.615 -10.723 1.00 92.38 94 ARG A N 1
ATOM 755 C CA . ARG A 1 94 ? 7.620 -6.060 -10.890 1.00 92.38 94 ARG A CA 1
ATOM 756 C C . ARG A 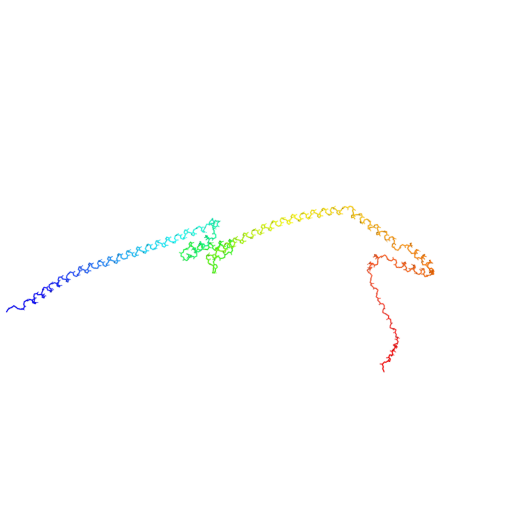1 94 ? 7.988 -6.436 -12.326 1.00 92.38 94 ARG A C 1
ATOM 758 O O . ARG A 1 94 ? 8.825 -7.312 -12.527 1.00 92.38 94 ARG A O 1
ATOM 765 N N . GLY A 1 95 ? 7.398 -5.771 -13.321 1.00 90.88 95 GLY A N 1
ATOM 766 C CA . GLY A 1 95 ? 7.740 -5.978 -14.731 1.00 90.88 95 GLY A CA 1
ATOM 767 C C . GLY A 1 95 ? 9.177 -5.567 -15.070 1.00 90.88 95 GLY A C 1
ATOM 768 O O . GLY A 1 95 ? 9.810 -6.189 -15.922 1.00 90.88 95 GLY A O 1
ATOM 769 N N . TRP A 1 96 ? 9.714 -4.562 -14.373 1.00 91.94 96 TRP A N 1
ATOM 770 C CA . TRP A 1 96 ? 11.023 -3.968 -14.665 1.00 91.94 96 TRP A CA 1
ATOM 771 C C . TRP A 1 96 ? 12.121 -4.279 -13.641 1.00 91.94 96 TRP A C 1
ATOM 773 O O . TRP A 1 96 ? 13.275 -3.918 -13.874 1.00 91.94 96 TRP A O 1
ATOM 783 N N . GLN A 1 97 ? 11.818 -4.993 -12.555 1.00 93.38 97 GLN A N 1
ATOM 784 C CA . GLN A 1 97 ? 12.766 -5.268 -11.464 1.00 93.38 97 GLN A CA 1
ATOM 785 C C . GLN A 1 97 ? 14.071 -5.946 -11.926 1.00 93.38 97 GLN A C 1
ATOM 787 O O . GLN A 1 97 ? 15.131 -5.698 -11.365 1.00 93.38 97 GLN A O 1
ATOM 792 N N . ASN A 1 98 ? 14.024 -6.769 -12.980 1.00 94.00 98 ASN A N 1
ATOM 793 C CA . ASN A 1 98 ? 15.207 -7.466 -13.508 1.00 94.00 98 ASN A CA 1
ATOM 794 C C . ASN A 1 98 ? 16.074 -6.577 -14.422 1.00 94.00 98 ASN A C 1
ATOM 796 O O . ASN A 1 98 ? 17.157 -6.986 -14.840 1.00 94.00 98 ASN A O 1
ATOM 800 N N . HIS A 1 99 ? 15.585 -5.387 -14.779 1.00 89.50 99 HIS A N 1
ATOM 801 C CA . HIS A 1 99 ? 16.185 -4.499 -15.778 1.00 89.50 99 HIS A CA 1
ATOM 802 C C . HIS A 1 99 ? 16.503 -3.096 -15.239 1.00 89.50 99 HIS A C 1
ATOM 804 O O . HIS A 1 99 ? 17.247 -2.356 -15.885 1.00 89.50 99 HIS A O 1
ATOM 810 N N . SER A 1 100 ? 15.969 -2.719 -14.073 1.00 92.00 100 SER A N 1
ATOM 811 C CA . SER A 1 100 ? 16.201 -1.426 -13.425 1.00 92.00 100 SER A CA 1
ATOM 812 C C . SER A 1 100 ? 16.270 -1.597 -11.906 1.00 92.00 100 SER A C 1
ATOM 814 O O . SER A 1 100 ? 15.316 -2.061 -11.281 1.00 92.00 100 SER A O 1
ATOM 816 N N . GLN A 1 101 ? 17.394 -1.188 -11.307 1.00 94.00 101 GLN A N 1
ATOM 817 C CA . GLN A 1 101 ? 17.564 -1.208 -9.851 1.00 94.00 101 GLN A CA 1
ATOM 818 C C . GLN A 1 101 ? 16.528 -0.316 -9.138 1.00 94.00 101 GLN A C 1
ATOM 820 O O . GLN A 1 101 ? 15.885 -0.815 -8.219 1.00 94.00 101 GLN A O 1
ATOM 825 N N . PRO A 1 102 ? 16.255 0.931 -9.587 1.00 93.88 102 PRO A N 1
ATOM 826 C CA . PRO A 1 102 ? 15.154 1.722 -9.034 1.00 93.88 102 PRO A CA 1
ATOM 827 C C . PRO A 1 102 ? 13.791 1.015 -9.053 1.00 93.88 102 PRO A C 1
ATOM 829 O O . PRO A 1 102 ? 13.003 1.191 -8.127 1.00 93.88 102 PRO A O 1
ATOM 832 N N . ALA A 1 103 ? 13.504 0.210 -10.084 1.00 94.88 103 ALA A N 1
ATOM 833 C CA . ALA A 1 103 ? 12.264 -0.562 -10.150 1.00 94.88 103 ALA A CA 1
ATOM 834 C C . ALA A 1 103 ? 12.244 -1.722 -9.142 1.00 94.88 103 ALA A C 1
ATOM 836 O O . ALA A 1 103 ? 11.217 -1.957 -8.509 1.00 94.88 103 ALA A O 1
ATOM 837 N N . ALA A 1 104 ? 13.374 -2.410 -8.949 1.00 95.50 104 ALA A N 1
ATOM 838 C CA . ALA A 1 104 ? 13.508 -3.439 -7.918 1.00 95.50 104 ALA A CA 1
ATOM 839 C C . ALA A 1 104 ? 13.315 -2.855 -6.510 1.00 95.50 104 ALA A C 1
ATOM 841 O O . ALA A 1 104 ? 12.525 -3.381 -5.724 1.00 95.50 104 ALA A O 1
ATOM 842 N N . ASP A 1 105 ? 13.955 -1.719 -6.227 1.00 97.12 105 ASP A N 1
ATOM 843 C CA . ASP A 1 105 ? 13.815 -1.024 -4.949 1.00 97.12 105 ASP A CA 1
ATOM 844 C C . ASP A 1 105 ? 12.353 -0.581 -4.729 1.00 97.12 105 ASP A C 1
ATOM 846 O O . ASP A 1 105 ? 11.819 -0.693 -3.622 1.00 97.12 105 ASP A O 1
ATOM 850 N N . ALA A 1 106 ? 11.681 -0.091 -5.783 1.00 97.06 106 ALA A N 1
ATOM 851 C CA . ALA A 1 106 ? 10.280 0.324 -5.718 1.00 97.06 106 ALA A CA 1
ATOM 852 C C . ALA A 1 106 ? 9.359 -0.866 -5.426 1.00 97.06 106 ALA A C 1
ATOM 854 O O . ALA A 1 106 ? 8.481 -0.757 -4.571 1.00 97.06 106 ALA A O 1
ATOM 855 N N . ALA A 1 107 ? 9.588 -2.014 -6.071 1.00 95.25 107 ALA A N 1
ATOM 856 C CA . ALA A 1 107 ? 8.850 -3.241 -5.792 1.00 95.25 107 ALA A CA 1
ATOM 857 C C . ALA A 1 107 ? 9.025 -3.655 -4.322 1.00 95.25 107 ALA A C 1
ATOM 859 O O . ALA A 1 107 ? 8.045 -3.882 -3.613 1.00 95.25 107 ALA A O 1
ATOM 860 N N . ASP A 1 108 ? 10.259 -3.697 -3.820 1.00 96.62 108 ASP A N 1
ATOM 861 C CA . ASP A 1 108 ? 10.521 -4.060 -2.426 1.00 96.62 108 ASP A CA 1
ATOM 862 C C . ASP A 1 108 ? 9.856 -3.105 -1.432 1.00 96.62 108 ASP A C 1
ATOM 864 O O . ASP A 1 108 ? 9.302 -3.554 -0.423 1.00 96.62 108 ASP A O 1
ATOM 868 N N . ARG A 1 109 ? 9.866 -1.798 -1.713 1.00 96.94 109 ARG A N 1
ATOM 869 C CA . ARG A 1 109 ? 9.164 -0.817 -0.884 1.00 96.94 109 ARG A CA 1
ATOM 870 C C . ARG A 1 109 ? 7.656 -1.032 -0.910 1.00 96.94 109 ARG A C 1
ATOM 872 O O . ARG A 1 109 ? 7.052 -1.083 0.158 1.00 96.94 109 ARG A O 1
ATOM 879 N N . ILE A 1 110 ? 7.062 -1.203 -2.092 1.00 95.88 110 ILE A N 1
ATOM 880 C CA . ILE A 1 110 ? 5.617 -1.426 -2.219 1.00 95.88 110 ILE A CA 1
ATOM 881 C C . ILE A 1 110 ? 5.198 -2.674 -1.452 1.00 95.88 110 ILE A C 1
ATOM 883 O O . ILE A 1 110 ? 4.249 -2.619 -0.678 1.00 95.88 110 ILE A O 1
ATOM 887 N N . ARG A 1 111 ? 5.945 -3.774 -1.586 1.00 95.19 111 ARG A N 1
ATOM 888 C CA . ARG A 1 111 ? 5.669 -5.016 -0.854 1.00 95.19 111 ARG A CA 1
ATOM 889 C C . ARG A 1 111 ? 5.652 -4.789 0.659 1.00 95.19 111 ARG A C 1
ATOM 891 O O . ARG A 1 111 ? 4.729 -5.237 1.331 1.00 95.19 111 ARG A O 1
ATOM 898 N N . LYS A 1 112 ? 6.651 -4.077 1.195 1.00 96.44 112 LYS A N 1
ATOM 899 C CA . LYS A 1 112 ? 6.746 -3.777 2.634 1.00 96.44 112 LYS A CA 1
ATOM 900 C C . LYS A 1 112 ? 5.596 -2.899 3.120 1.00 96.44 112 LYS A C 1
ATOM 902 O O . LYS A 1 112 ? 5.016 -3.196 4.160 1.00 96.44 112 LYS A O 1
ATOM 907 N N . GLU A 1 113 ? 5.267 -1.841 2.386 1.00 96.19 113 GLU A N 1
ATOM 908 C CA . GLU A 1 113 ? 4.190 -0.915 2.755 1.00 96.19 113 GLU A CA 1
ATOM 909 C C . GLU A 1 113 ? 2.818 -1.586 2.676 1.00 96.19 113 GLU A C 1
ATOM 911 O O . GLU A 1 113 ? 2.020 -1.453 3.600 1.00 96.19 113 GLU A O 1
ATOM 916 N N . VAL A 1 114 ? 2.561 -2.381 1.634 1.00 95.19 114 VAL A N 1
ATOM 917 C CA . VAL A 1 114 ? 1.303 -3.125 1.485 1.00 95.19 114 VAL A CA 1
ATOM 918 C C . VAL A 1 114 ? 1.142 -4.162 2.602 1.00 95.19 114 VAL A C 1
ATOM 920 O O . VAL A 1 114 ? 0.085 -4.224 3.233 1.00 95.19 114 VAL A O 1
ATOM 923 N N . GLN A 1 115 ? 2.209 -4.889 2.944 1.00 94.56 115 GLN A N 1
ATOM 924 C CA . GLN A 1 115 ? 2.203 -5.812 4.079 1.00 94.56 115 GLN A CA 1
ATOM 925 C C . GLN A 1 115 ? 1.979 -5.081 5.410 1.00 94.56 115 GLN A C 1
ATOM 927 O O . GLN A 1 115 ? 1.201 -5.537 6.241 1.00 94.56 115 GLN A O 1
ATOM 932 N N . THR A 1 116 ? 2.647 -3.947 5.625 1.00 94.75 116 THR A N 1
ATOM 933 C CA . THR A 1 116 ? 2.587 -3.212 6.899 1.00 94.75 116 THR A CA 1
ATOM 934 C C . THR A 1 116 ? 1.232 -2.539 7.098 1.00 94.75 116 THR A C 1
ATOM 936 O O . THR A 1 116 ? 0.668 -2.594 8.187 1.00 94.75 116 THR A O 1
ATOM 939 N N . ARG A 1 117 ? 0.690 -1.908 6.052 1.00 92.69 117 ARG A N 1
ATOM 940 C CA . ARG A 1 117 ? -0.553 -1.135 6.137 1.00 92.69 117 ARG A CA 1
ATOM 941 C C . ARG A 1 117 ? -1.787 -2.009 6.004 1.00 92.69 117 ARG A C 1
ATOM 943 O O . ARG A 1 117 ? -2.767 -1.742 6.691 1.00 92.69 117 ARG A O 1
ATOM 950 N N . TYR A 1 118 ? -1.761 -3.020 5.142 1.00 91.50 118 TYR A N 1
ATOM 951 C CA . TYR A 1 118 ? -2.949 -3.803 4.790 1.00 91.50 118 TYR A CA 1
ATOM 952 C C . TYR A 1 118 ? -2.840 -5.283 5.171 1.00 91.50 118 TYR A C 1
ATOM 954 O O . TYR A 1 118 ? -3.829 -5.999 5.072 1.00 91.50 118 TYR A O 1
ATOM 962 N N . GLY A 1 119 ? -1.672 -5.757 5.620 1.00 91.88 119 GLY A N 1
ATOM 963 C CA . GLY A 1 119 ? -1.463 -7.168 5.965 1.00 91.88 119 GLY A CA 1
ATOM 964 C C . GLY A 1 119 ? -1.371 -8.102 4.756 1.00 91.88 119 GLY A C 1
ATOM 965 O O . GLY A 1 119 ? -1.413 -9.317 4.933 1.00 91.88 119 GLY A O 1
ATOM 966 N N . ILE A 1 120 ? -1.264 -7.552 3.542 1.00 91.62 120 ILE A N 1
ATOM 967 C CA . ILE A 1 120 ? -1.279 -8.304 2.282 1.00 91.62 120 ILE A CA 1
ATOM 968 C C . ILE A 1 120 ? 0.155 -8.528 1.795 1.00 91.62 120 ILE A C 1
ATOM 970 O O . ILE A 1 120 ? 0.900 -7.570 1.583 1.00 91.62 120 ILE A O 1
ATOM 974 N N . ASP A 1 121 ? 0.520 -9.782 1.523 1.00 89.94 121 ASP A N 1
ATOM 975 C CA . ASP A 1 121 ? 1.800 -10.094 0.885 1.00 89.94 121 ASP A CA 1
ATOM 976 C C . ASP A 1 121 ? 1.663 -10.015 -0.638 1.00 89.94 121 ASP A C 1
ATOM 978 O O . ASP A 1 121 ? 1.379 -11.006 -1.307 1.00 89.94 121 ASP A O 1
ATOM 982 N N . ALA A 1 122 ? 1.907 -8.831 -1.205 1.00 88.00 122 ALA A N 1
ATOM 983 C CA . ALA A 1 122 ? 1.874 -8.614 -2.655 1.00 88.00 122 ALA A CA 1
ATOM 984 C C . ALA A 1 122 ? 2.868 -9.501 -3.443 1.00 88.00 122 ALA A C 1
ATOM 986 O O . ALA A 1 122 ? 2.732 -9.657 -4.658 1.00 88.00 122 ALA A O 1
ATOM 987 N N . GLY A 1 123 ? 3.883 -10.068 -2.776 1.00 85.62 123 GLY A N 1
ATOM 988 C CA . GLY A 1 123 ? 4.870 -10.965 -3.374 1.00 85.62 123 GLY A CA 1
ATOM 989 C C . GLY A 1 123 ? 4.431 -12.428 -3.451 1.00 85.62 123 GLY A C 1
ATOM 990 O O . GLY A 1 123 ? 5.143 -13.226 -4.069 1.00 85.62 123 GLY A O 1
ATOM 991 N N . ALA A 1 124 ? 3.290 -12.788 -2.857 1.00 85.44 124 ALA A N 1
ATOM 992 C CA . ALA A 1 124 ? 2.852 -14.172 -2.793 1.00 85.44 124 ALA A CA 1
ATOM 993 C C . ALA A 1 124 ? 2.601 -14.768 -4.199 1.00 85.44 124 ALA A C 1
ATOM 995 O O . ALA A 1 124 ? 2.141 -14.076 -5.120 1.00 85.44 124 ALA A O 1
ATOM 996 N N . PRO A 1 125 ? 2.906 -16.063 -4.409 1.00 80.31 125 PRO A N 1
ATOM 997 C CA . PRO A 1 125 ? 2.655 -16.726 -5.685 1.00 80.31 125 PRO A CA 1
ATOM 998 C C . PRO A 1 125 ? 1.168 -16.678 -6.057 1.00 80.31 125 PRO A C 1
ATOM 1000 O O . PRO A 1 125 ? 0.312 -16.949 -5.223 1.00 80.31 125 PRO A O 1
ATOM 1003 N N . GLY A 1 126 ? 0.862 -16.384 -7.324 1.00 78.12 126 GLY A N 1
ATOM 1004 C CA . GLY A 1 126 ? -0.515 -16.371 -7.836 1.00 78.12 126 GLY A CA 1
ATOM 1005 C C . GLY A 1 126 ? -1.271 -15.053 -7.656 1.00 78.12 126 GLY A C 1
ATOM 1006 O O . GLY A 1 126 ? -2.373 -14.936 -8.177 1.00 78.12 126 GLY A O 1
ATOM 1007 N N . ILE A 1 127 ? -0.677 -14.053 -7.000 1.00 81.31 127 ILE A N 1
ATOM 1008 C CA . ILE A 1 127 ? -1.270 -12.718 -6.907 1.00 81.31 127 ILE A CA 1
ATOM 1009 C C . ILE A 1 127 ? -0.973 -11.921 -8.186 1.00 81.31 127 ILE A C 1
ATOM 1011 O O . ILE A 1 127 ? 0.191 -11.634 -8.507 1.00 81.31 127 ILE A O 1
ATOM 1015 N N . ASP A 1 128 ? -2.039 -11.575 -8.912 1.00 80.75 128 ASP A N 1
ATOM 1016 C CA . ASP A 1 128 ? -2.006 -10.677 -10.067 1.00 80.75 128 ASP A CA 1
ATOM 1017 C C . ASP A 1 128 ? -2.290 -9.208 -9.661 1.00 80.75 128 ASP A C 1
ATOM 1019 O O . ASP A 1 128 ? -2.710 -8.944 -8.532 1.00 80.75 128 ASP A O 1
ATOM 1023 N N . PRO A 1 129 ? -2.026 -8.218 -10.536 1.00 74.31 129 PRO A N 1
ATOM 1024 C CA . PRO A 1 129 ? -2.222 -6.805 -10.202 1.00 74.31 129 PRO A CA 1
ATOM 1025 C C . PRO A 1 129 ? -3.667 -6.415 -9.870 1.00 74.31 129 PRO A C 1
ATOM 1027 O O . PRO A 1 129 ? -3.877 -5.558 -9.015 1.00 74.31 129 PRO A O 1
ATOM 1030 N N . ARG A 1 130 ? -4.662 -7.033 -10.520 1.00 80.06 130 ARG A N 1
ATOM 1031 C CA . ARG A 1 130 ? -6.079 -6.745 -10.248 1.00 80.06 130 ARG A CA 1
ATOM 1032 C C . ARG A 1 130 ? -6.497 -7.321 -8.905 1.00 80.06 130 ARG A C 1
ATOM 1034 O O . ARG A 1 130 ? -7.255 -6.693 -8.177 1.00 80.06 130 ARG A O 1
ATOM 1041 N N . GLU A 1 131 ? -5.964 -8.483 -8.563 1.00 87.31 131 GLU A N 1
ATOM 1042 C CA . GLU A 1 131 ? -6.175 -9.097 -7.264 1.00 87.31 131 GLU A CA 1
ATOM 1043 C C . GLU A 1 131 ? -5.598 -8.229 -6.142 1.00 87.31 131 GLU A C 1
ATOM 1045 O O . GLU A 1 131 ? -6.242 -8.065 -5.114 1.00 87.31 131 GLU A O 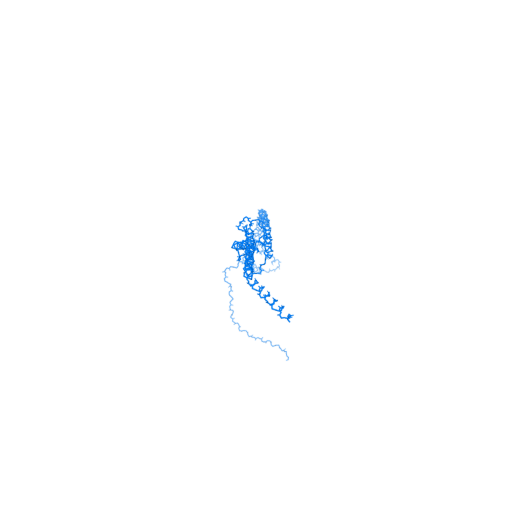1
ATOM 1050 N N . ILE A 1 132 ? -4.447 -7.579 -6.347 1.00 88.44 132 ILE A N 1
ATOM 1051 C CA . ILE A 1 132 ? -3.893 -6.632 -5.361 1.00 88.44 132 ILE A CA 1
ATOM 1052 C C . ILE A 1 132 ? -4.834 -5.457 -5.136 1.00 88.44 132 ILE A C 1
ATOM 1054 O O . ILE A 1 132 ? -5.072 -5.091 -3.990 1.00 88.44 132 ILE A O 1
ATOM 1058 N N . GLU A 1 133 ? -5.386 -4.876 -6.201 1.00 88.00 133 GLU A N 1
ATOM 1059 C CA . GLU A 1 133 ? -6.353 -3.785 -6.071 1.00 88.00 133 GLU A CA 1
ATOM 1060 C C . GLU A 1 133 ? -7.602 -4.228 -5.291 1.00 88.00 133 GLU A C 1
ATOM 1062 O O . GLU A 1 133 ? -7.996 -3.556 -4.336 1.00 88.00 133 GLU A O 1
ATOM 1067 N N . ASN A 1 134 ? -8.164 -5.394 -5.630 1.00 88.12 134 ASN A N 1
ATOM 1068 C CA . ASN A 1 134 ? -9.318 -5.965 -4.932 1.00 88.12 134 ASN A CA 1
ATOM 1069 C C . ASN A 1 134 ? -9.021 -6.228 -3.449 1.00 88.12 134 ASN A C 1
ATOM 1071 O O . ASN A 1 134 ? -9.828 -5.886 -2.584 1.00 88.12 134 ASN A O 1
ATOM 1075 N N . LEU A 1 135 ? -7.857 -6.808 -3.139 1.00 90.00 135 LEU A N 1
ATOM 1076 C CA . LEU A 1 135 ? -7.435 -7.096 -1.769 1.00 90.00 135 LEU A CA 1
ATOM 1077 C C . LEU A 1 135 ? -7.221 -5.810 -0.964 1.00 90.00 135 LEU A C 1
ATOM 1079 O O . LEU A 1 135 ? -7.648 -5.737 0.187 1.00 90.00 135 LEU A O 1
ATOM 1083 N N . LEU A 1 136 ? -6.603 -4.785 -1.560 1.00 90.19 136 LEU A N 1
ATOM 1084 C CA . LEU A 1 136 ? -6.433 -3.474 -0.928 1.00 90.19 136 LEU A CA 1
ATOM 1085 C C . LEU A 1 136 ? -7.789 -2.834 -0.610 1.00 90.19 136 LEU A C 1
ATOM 1087 O O . LEU A 1 136 ? -7.994 -2.339 0.500 1.00 90.19 136 LEU A O 1
ATOM 1091 N N . GLN A 1 137 ? -8.733 -2.887 -1.553 1.00 90.19 137 GLN A N 1
ATOM 1092 C CA . GLN A 1 137 ? -10.081 -2.374 -1.336 1.00 90.19 137 GLN A CA 1
ATOM 1093 C C . GLN A 1 137 ? -10.809 -3.143 -0.222 1.00 90.19 137 GLN A C 1
ATOM 1095 O O . GLN A 1 137 ? -11.364 -2.517 0.683 1.00 90.19 137 GLN A O 1
ATOM 1100 N N . ALA A 1 138 ? -10.754 -4.476 -0.240 1.00 89.56 138 ALA A N 1
ATOM 1101 C CA . ALA A 1 138 ? -11.372 -5.319 0.779 1.00 89.56 138 ALA A CA 1
ATOM 1102 C C . ALA A 1 138 ? -10.775 -5.075 2.176 1.00 89.56 138 ALA A C 1
ATOM 1104 O O . ALA A 1 138 ? -11.509 -5.009 3.162 1.00 89.56 138 ALA A O 1
ATOM 1105 N N . ALA A 1 139 ? -9.456 -4.887 2.275 1.00 90.00 139 ALA A N 1
ATOM 1106 C CA . ALA A 1 139 ? -8.786 -4.572 3.534 1.00 90.00 139 ALA A CA 1
ATOM 1107 C C . ALA A 1 139 ? -9.241 -3.219 4.108 1.00 90.00 139 ALA A C 1
ATOM 1109 O O . ALA A 1 139 ? -9.443 -3.095 5.316 1.00 90.00 139 ALA A O 1
ATOM 1110 N N . GLU A 1 140 ? -9.443 -2.212 3.257 1.00 87.75 140 GLU A N 1
ATOM 1111 C CA . GLU A 1 140 ? -9.937 -0.900 3.681 1.00 87.75 140 GLU A CA 1
ATOM 1112 C C . GLU A 1 140 ? -11.411 -0.938 4.109 1.00 87.75 140 GLU A C 1
ATOM 1114 O O . GLU A 1 140 ? -11.812 -0.284 5.071 1.00 87.75 140 GLU A O 1
ATOM 1119 N N . GLU A 1 141 ? -12.242 -1.715 3.416 1.00 90.19 141 GLU A N 1
ATOM 1120 C CA . GLU A 1 141 ? -13.632 -1.953 3.819 1.00 90.19 141 GLU A CA 1
ATOM 1121 C C . GLU A 1 141 ? -13.708 -2.698 5.158 1.00 90.19 141 GLU A C 1
ATOM 1123 O O . GLU A 1 141 ? -14.465 -2.288 6.037 1.00 90.19 141 GLU A O 1
ATOM 1128 N N . ALA A 1 142 ? -12.867 -3.716 5.363 1.00 89.81 142 ALA A N 1
ATOM 1129 C CA . ALA A 1 142 ? -12.773 -4.439 6.628 1.00 89.81 142 ALA A CA 1
ATOM 1130 C C . ALA A 1 142 ? -12.324 -3.530 7.783 1.00 89.81 142 ALA A C 1
ATOM 1132 O O . ALA A 1 142 ? -12.903 -3.581 8.867 1.00 89.81 142 ALA A O 1
ATOM 1133 N N . LYS A 1 143 ? -11.339 -2.651 7.555 1.00 86.19 143 LYS A N 1
ATOM 1134 C CA . LYS A 1 143 ? -10.924 -1.648 8.549 1.00 86.19 143 LYS A CA 1
ATOM 1135 C C . LYS A 1 143 ? -12.045 -0.679 8.897 1.00 86.19 143 LYS A C 1
ATOM 1137 O O . LYS A 1 143 ? -12.260 -0.403 10.074 1.00 86.19 143 LYS A O 1
ATOM 1142 N N . ARG A 1 144 ? -12.767 -0.172 7.895 1.00 90.75 144 ARG A N 1
ATOM 1143 C CA . ARG A 1 144 ? -13.912 0.724 8.111 1.00 90.75 144 ARG A CA 1
ATOM 1144 C C . ARG A 1 144 ? -15.037 0.032 8.876 1.00 90.75 144 ARG A C 1
ATOM 1146 O O . ARG A 1 144 ? -15.598 0.638 9.783 1.00 90.75 144 ARG A O 1
ATOM 1153 N N . ALA A 1 145 ? -15.331 -1.227 8.555 1.00 91.88 145 ALA A N 1
ATOM 1154 C CA . ALA A 1 145 ? -16.306 -2.027 9.288 1.00 91.88 145 ALA A CA 1
ATOM 1155 C C . ALA A 1 145 ? -15.882 -2.228 10.751 1.00 91.88 145 ALA A C 1
ATOM 1157 O O . ALA A 1 145 ? -16.666 -1.943 11.649 1.00 91.88 145 ALA A O 1
ATOM 1158 N N . ALA A 1 146 ? -14.623 -2.604 10.997 1.00 92.44 146 ALA A N 1
ATOM 1159 C CA . ALA A 1 146 ? -14.092 -2.764 12.349 1.00 92.44 146 ALA A CA 1
ATOM 1160 C C . ALA A 1 146 ? -14.135 -1.454 13.156 1.00 92.44 146 ALA A C 1
ATOM 1162 O O . ALA A 1 146 ? -14.505 -1.465 14.326 1.00 92.44 146 ALA A O 1
ATOM 1163 N N . ALA A 1 147 ? -13.809 -0.314 12.538 1.00 92.81 147 ALA A N 1
ATOM 1164 C CA . ALA A 1 147 ? -13.912 0.992 13.189 1.00 92.81 147 ALA A CA 1
ATOM 1165 C C . ALA A 1 147 ? -15.368 1.352 13.539 1.00 92.81 147 ALA A C 1
ATOM 1167 O O . ALA A 1 147 ? -15.634 1.856 14.627 1.00 92.81 147 ALA A O 1
ATOM 1168 N N . ALA A 1 148 ? -16.318 1.053 12.647 1.00 94.12 148 ALA A N 1
ATOM 1169 C CA . ALA A 1 148 ? -17.740 1.269 12.904 1.00 94.12 148 ALA A CA 1
ATOM 1170 C C . ALA A 1 148 ? -18.277 0.356 14.022 1.00 94.12 148 ALA A C 1
ATOM 1172 O O . ALA A 1 148 ? -19.072 0.798 14.851 1.00 94.12 148 ALA A O 1
ATOM 1173 N N . GLU A 1 149 ? -17.827 -0.901 14.078 1.00 93.25 149 GLU A N 1
ATOM 1174 C CA . GLU A 1 149 ? -18.146 -1.825 15.173 1.00 93.25 149 GLU A CA 1
ATOM 1175 C C . GLU A 1 149 ? -17.582 -1.337 16.509 1.00 93.25 149 GLU A C 1
ATOM 1177 O O . GLU A 1 149 ? -18.283 -1.377 17.518 1.00 93.25 149 GLU A O 1
ATOM 1182 N N . GLN A 1 150 ? -16.346 -0.831 16.524 1.00 93.81 150 GLN A N 1
ATOM 1183 C CA . GLN A 1 150 ? -15.745 -0.244 17.722 1.00 93.81 150 GLN A CA 1
ATOM 1184 C C . GLN A 1 150 ? -16.528 0.974 18.209 1.00 93.81 150 GLN A C 1
ATOM 1186 O O . GLN A 1 150 ? -16.854 1.049 19.390 1.00 93.81 150 GLN A O 1
ATOM 1191 N N . GLU A 1 151 ? -16.903 1.884 17.309 1.00 94.69 151 GLU A N 1
ATOM 1192 C CA . GLU A 1 151 ? -17.726 3.042 17.661 1.00 94.69 151 GLU A CA 1
ATOM 1193 C C . GLU A 1 151 ? -19.090 2.616 18.230 1.00 94.69 151 GLU A C 1
ATOM 1195 O O . GLU A 1 151 ? -19.584 3.197 19.201 1.00 94.69 151 GLU A O 1
ATOM 1200 N N . LEU A 1 152 ? -19.710 1.582 17.653 1.00 95.19 152 LEU A N 1
ATOM 1201 C CA . LEU A 1 152 ? -20.956 1.033 18.176 1.00 95.19 152 LEU A CA 1
ATOM 1202 C C . LEU A 1 152 ? -20.758 0.442 19.577 1.00 95.19 152 LEU A C 1
ATOM 1204 O O . LEU A 1 152 ? -21.525 0.772 20.481 1.00 95.19 152 LEU A O 1
ATOM 1208 N N . ALA A 1 153 ? -19.714 -0.364 19.774 1.00 95.50 153 ALA A N 1
ATOM 1209 C CA . ALA A 1 153 ? -19.386 -0.961 21.063 1.00 95.50 153 ALA A CA 1
ATOM 1210 C C . ALA A 1 153 ? -19.093 0.105 22.131 1.00 95.50 153 ALA A C 1
ATOM 1212 O O . ALA A 1 153 ? -19.542 -0.015 23.268 1.00 95.50 153 ALA A O 1
ATOM 1213 N N . GLU A 1 154 ? -18.389 1.184 21.786 1.00 95.69 154 GLU A N 1
ATOM 1214 C CA . GLU A 1 154 ? -18.163 2.323 22.681 1.00 95.69 154 GLU A CA 1
ATOM 1215 C C . GLU A 1 154 ? -19.482 2.985 23.092 1.00 95.69 154 GLU A C 1
ATOM 1217 O O . GLU A 1 154 ? -19.721 3.209 24.280 1.00 95.69 154 GLU A O 1
ATOM 1222 N N . ARG A 1 155 ? -20.383 3.237 22.136 1.00 96.56 155 ARG A N 1
ATOM 1223 C CA . ARG A 1 155 ? -21.712 3.801 22.424 1.00 96.56 155 ARG A CA 1
ATOM 1224 C C . ARG A 1 155 ? -22.552 2.879 23.304 1.00 96.56 155 ARG A C 1
ATOM 1226 O O . ARG A 1 155 ? -23.266 3.358 24.184 1.00 96.56 155 ARG A O 1
ATOM 1233 N N . GLU A 1 156 ? -22.499 1.575 23.065 1.00 97.06 156 GLU A N 1
ATOM 1234 C CA . GLU A 1 156 ? -23.189 0.579 23.886 1.00 97.06 156 GLU A CA 1
ATOM 1235 C C . GLU A 1 156 ? -22.614 0.517 25.301 1.00 97.06 156 GLU A C 1
ATOM 1237 O O . GLU A 1 156 ? -23.382 0.503 26.261 1.00 97.06 156 GLU A O 1
ATOM 1242 N N . ASN A 1 157 ? -21.290 0.582 25.451 1.00 96.88 157 ASN A N 1
ATOM 1243 C CA . ASN A 1 157 ? -20.633 0.642 26.755 1.00 96.88 157 ASN A CA 1
ATOM 1244 C C . ASN A 1 157 ? -21.021 1.900 27.541 1.00 96.88 157 ASN A C 1
ATOM 1246 O O . ASN A 1 157 ? -21.295 1.807 28.738 1.00 96.88 157 ASN A O 1
ATOM 1250 N N . VAL A 1 158 ? -21.104 3.062 26.883 1.00 97.56 158 VAL A N 1
ATOM 1251 C CA . VAL A 1 158 ? -21.589 4.296 27.523 1.00 97.56 158 VAL A CA 1
ATOM 1252 C C . VAL A 1 158 ? -23.016 4.099 28.035 1.00 97.56 158 VAL A C 1
ATOM 1254 O O . VAL A 1 158 ? -23.266 4.311 29.219 1.00 97.56 158 VAL A O 1
ATOM 1257 N N . LYS A 1 159 ? -23.932 3.594 27.201 1.00 96.81 159 LYS A N 1
ATOM 1258 C CA . LYS A 1 159 ? -25.316 3.317 27.625 1.00 96.81 159 LYS A CA 1
ATOM 1259 C C . LYS A 1 159 ? -25.394 2.301 28.763 1.00 96.81 159 LYS A C 1
ATOM 1261 O O . LYS A 1 159 ? -26.177 2.478 29.690 1.00 96.81 159 LYS A O 1
ATOM 1266 N N . ALA A 1 160 ? -24.589 1.241 28.713 1.00 95.62 160 ALA A N 1
ATOM 1267 C CA . ALA A 1 160 ? -24.528 0.251 29.782 1.00 95.62 160 ALA A CA 1
ATOM 1268 C C . ALA A 1 160 ? -24.064 0.890 31.099 1.00 95.62 160 ALA A C 1
ATOM 1270 O O . ALA A 1 160 ? -24.663 0.637 32.142 1.00 95.62 160 ALA A O 1
ATOM 1271 N N . SER A 1 161 ? -23.056 1.768 31.048 1.00 96.12 161 SER A N 1
ATOM 1272 C CA . SER A 1 161 ? -22.582 2.499 32.227 1.00 96.12 161 SER A CA 1
ATOM 1273 C C . SER A 1 161 ? -23.639 3.453 32.798 1.00 96.12 161 SER A C 1
ATOM 1275 O O . SER A 1 161 ? -23.778 3.551 34.016 1.00 96.12 161 SER A O 1
ATOM 1277 N N . GLU A 1 162 ? -24.434 4.101 31.941 1.00 96.44 162 GLU A N 1
ATOM 1278 C CA . GLU A 1 162 ? -25.548 4.959 32.356 1.00 96.44 162 GLU A CA 1
ATOM 1279 C C . GLU A 1 162 ? -26.651 4.153 33.050 1.00 96.44 162 GLU A C 1
ATOM 1281 O O . GLU A 1 162 ? -27.101 4.544 34.126 1.00 96.44 162 GLU A O 1
ATOM 1286 N N . LEU A 1 163 ? -27.035 3.004 32.483 1.00 97.06 163 LEU A N 1
ATOM 1287 C CA . LEU A 1 163 ? -28.036 2.107 33.068 1.00 97.06 163 LEU A CA 1
ATOM 1288 C C . LEU A 1 163 ? -27.579 1.519 34.407 1.00 97.06 163 LEU A C 1
ATOM 1290 O O . LEU A 1 163 ? -28.377 1.443 35.336 1.00 97.06 163 LEU A O 1
ATOM 1294 N N . MET A 1 164 ? -26.304 1.133 34.535 1.00 96.19 164 MET A N 1
ATOM 1295 C CA . MET A 1 164 ? -25.746 0.684 35.817 1.00 96.19 164 MET A CA 1
ATOM 1296 C C . MET A 1 164 ? -25.787 1.805 36.857 1.00 96.19 164 MET A C 1
ATOM 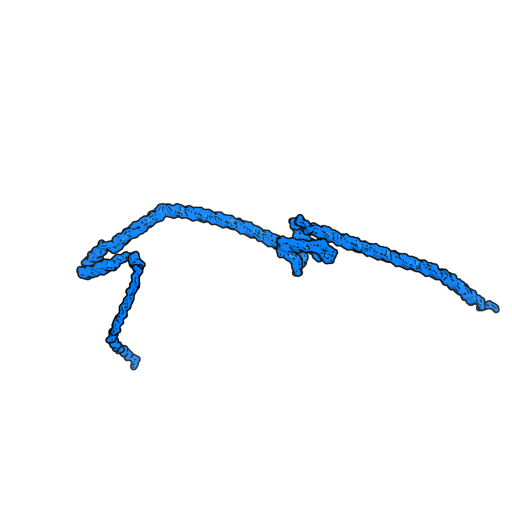1298 O O . MET A 1 164 ? -26.249 1.589 37.971 1.00 96.19 164 MET A O 1
ATOM 1302 N N . ALA A 1 165 ? -25.397 3.025 36.479 1.00 96.31 165 ALA A N 1
ATOM 1303 C CA . ALA A 1 165 ? -25.463 4.171 37.378 1.00 96.31 165 ALA A CA 1
ATOM 1304 C C . ALA A 1 165 ? -26.905 4.538 37.773 1.00 96.31 165 ALA A C 1
ATOM 1306 O O . ALA A 1 165 ? -27.120 5.094 38.849 1.00 96.31 165 ALA A O 1
ATOM 1307 N N . GLU A 1 166 ? -27.892 4.284 36.912 1.00 95.62 166 GLU A N 1
ATOM 1308 C CA . GLU A 1 166 ? -29.310 4.441 37.239 1.00 95.62 166 GLU A CA 1
ATOM 1309 C C . GLU A 1 166 ? -29.797 3.344 38.193 1.00 95.62 166 GLU A C 1
ATOM 1311 O O . GLU A 1 166 ? -30.439 3.661 39.195 1.00 95.62 166 GLU A O 1
ATOM 1316 N N . ALA A 1 167 ? -29.435 2.084 37.940 1.00 95.44 167 ALA A N 1
ATOM 1317 C CA . ALA A 1 167 ? -29.740 0.965 38.828 1.00 95.44 167 ALA A CA 1
ATOM 1318 C C . ALA A 1 167 ? -29.157 1.186 40.234 1.00 95.44 167 ALA A C 1
ATOM 1320 O O . ALA A 1 167 ? -29.889 1.085 41.214 1.00 95.44 167 ALA A O 1
ATOM 1321 N N . ASP A 1 168 ? -27.895 1.616 40.336 1.00 95.00 168 ASP A N 1
ATOM 1322 C CA . ASP A 1 168 ? -27.242 1.929 41.615 1.00 95.00 168 ASP A CA 1
ATOM 1323 C C . ASP A 1 168 ? -27.975 3.039 42.389 1.00 95.00 168 ASP A C 1
ATOM 1325 O O . ASP A 1 168 ? -28.070 3.007 43.620 1.00 95.00 168 ASP A O 1
ATOM 1329 N N . ARG A 1 169 ? -28.515 4.046 41.684 1.00 91.44 169 ARG A N 1
ATOM 1330 C CA . ARG A 1 169 ? -29.329 5.098 42.317 1.00 91.44 169 ARG A CA 1
ATOM 1331 C C . ARG A 1 169 ? -30.637 4.532 42.850 1.00 91.44 169 ARG A C 1
ATOM 1333 O O . ARG A 1 169 ? -31.020 4.885 43.962 1.00 91.44 169 ARG A O 1
ATOM 1340 N N . LEU A 1 170 ? -31.312 3.687 42.072 1.00 91.56 170 LEU A N 1
ATOM 1341 C CA . LEU A 1 170 ? -32.575 3.071 42.472 1.00 91.56 170 LEU A CA 1
ATOM 1342 C C . LEU A 1 170 ? -32.386 2.142 43.675 1.00 91.56 170 LEU A C 1
ATOM 1344 O O . LEU A 1 170 ? -33.124 2.280 44.650 1.00 91.56 170 LEU A O 1
ATOM 1348 N N . ASP A 1 171 ? -31.359 1.294 43.670 1.00 89.31 171 ASP A N 1
ATOM 1349 C CA . ASP A 1 171 ? -31.023 0.416 44.799 1.00 89.31 171 ASP A CA 1
ATOM 1350 C C . ASP A 1 171 ? -30.727 1.218 46.071 1.00 89.31 171 ASP A C 1
ATOM 1352 O O . ASP A 1 171 ? -31.210 0.887 47.159 1.00 89.31 171 ASP A O 1
ATOM 1356 N N . LYS A 1 172 ? -29.992 2.330 45.949 1.00 85.44 172 LYS A N 1
ATOM 1357 C CA . LYS A 1 172 ? -29.758 3.235 47.078 1.00 85.44 172 LYS A CA 1
ATOM 1358 C C . LYS A 1 172 ? -31.063 3.831 47.621 1.00 85.44 172 LYS A C 1
ATOM 1360 O O . LYS A 1 172 ? -31.261 3.860 48.829 1.00 85.44 172 LYS A O 1
ATOM 1365 N N . THR A 1 173 ? -31.976 4.269 46.754 1.00 84.44 173 THR A N 1
ATOM 1366 C CA . THR A 1 173 ? -33.278 4.784 47.214 1.00 84.44 173 THR A CA 1
ATOM 1367 C C . THR A 1 173 ? -34.169 3.702 47.823 1.00 84.44 173 THR A C 1
ATOM 1369 O O . THR A 1 173 ? -34.896 3.983 48.769 1.00 84.44 173 THR A O 1
ATOM 1372 N N . ALA A 1 174 ? -34.107 2.467 47.315 1.00 79.06 174 ALA A N 1
ATOM 1373 C CA . ALA A 1 174 ? -34.866 1.339 47.844 1.00 79.06 174 ALA A CA 1
ATOM 1374 C C . ALA A 1 174 ? -34.357 0.931 49.232 1.00 79.06 174 ALA A C 1
ATOM 1376 O O . ALA A 1 174 ? -35.154 0.779 50.147 1.00 79.06 174 ALA A O 1
ATOM 1377 N N . THR A 1 175 ? -33.038 0.838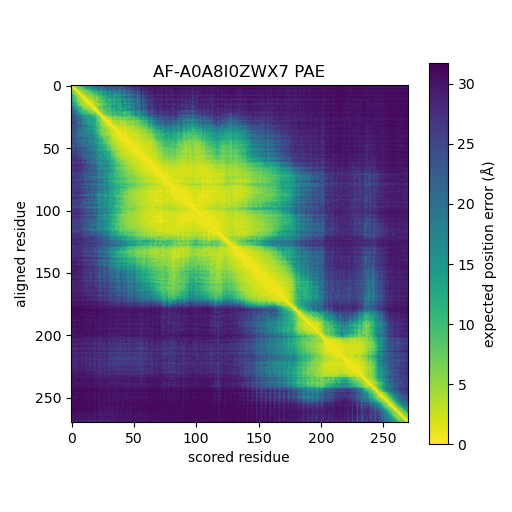 49.420 1.00 71.69 175 THR A N 1
ATOM 1378 C CA . THR A 1 175 ? -32.432 0.568 50.738 1.00 71.69 175 THR A CA 1
ATOM 1379 C C . THR A 1 175 ? -32.699 1.679 51.755 1.00 71.69 175 THR A C 1
ATOM 1381 O O . THR A 1 175 ? -32.956 1.390 52.921 1.00 71.69 175 THR A O 1
ATOM 1384 N N . GLU A 1 176 ? -32.708 2.945 51.332 1.00 67.94 176 GLU A N 1
ATOM 1385 C CA . GLU A 1 176 ? -33.117 4.065 52.191 1.00 67.94 176 GLU A CA 1
ATOM 1386 C C . GLU A 1 176 ? -34.619 4.019 52.548 1.00 67.94 176 GLU A C 1
ATOM 1388 O O . GLU A 1 176 ? -34.997 4.485 53.621 1.00 67.94 176 GLU A O 1
ATOM 1393 N N . ALA A 1 177 ? -35.464 3.438 51.686 1.00 61.38 177 ALA A N 1
ATOM 1394 C CA . ALA A 1 177 ? -36.898 3.246 51.920 1.00 61.38 177 ALA A CA 1
ATOM 1395 C C . ALA A 1 177 ? -37.248 1.952 52.690 1.00 61.38 177 ALA A C 1
ATOM 1397 O O . ALA A 1 177 ? -38.301 1.894 53.323 1.00 61.38 177 ALA A O 1
ATOM 1398 N N . ASP A 1 178 ? -36.398 0.927 52.685 1.00 56.09 178 ASP A N 1
ATOM 1399 C CA . ASP A 1 178 ? -36.542 -0.239 53.575 1.00 56.09 178 ASP A CA 1
ATOM 1400 C C . ASP A 1 178 ? -36.069 0.101 55.000 1.00 56.09 178 ASP A C 1
ATOM 1402 O O . ASP A 1 178 ? -36.683 -0.312 55.977 1.00 56.09 178 ASP A O 1
ATOM 1406 N N . GLY A 1 179 ? -35.087 1.006 55.134 1.00 51.56 179 GLY A N 1
ATOM 1407 C CA . GLY A 1 179 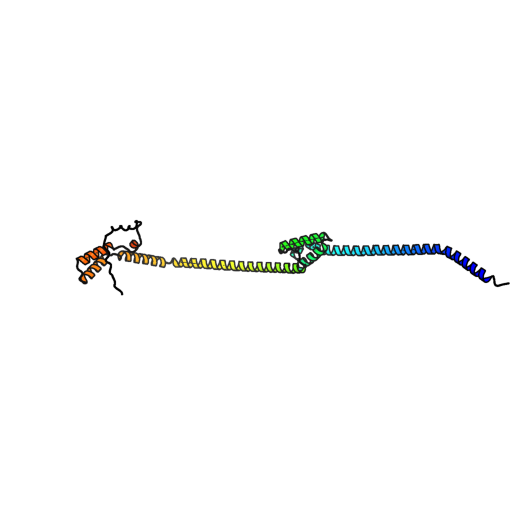? -34.650 1.591 56.411 1.00 51.56 179 GLY A CA 1
ATOM 1408 C C . GLY A 1 179 ? -35.645 2.556 57.085 1.00 51.56 179 GLY A C 1
ATOM 1409 O O . GLY A 1 179 ? -35.245 3.357 57.935 1.00 51.56 179 GLY A O 1
ATOM 1410 N N . THR A 1 180 ? -36.927 2.517 56.713 1.00 52.69 180 THR A N 1
ATOM 1411 C CA . THR A 1 180 ? -38.028 3.249 57.372 1.00 52.69 180 THR A CA 1
ATOM 1412 C C . THR A 1 180 ? -38.557 2.390 58.548 1.00 52.69 180 THR A C 1
ATOM 1414 O O . THR A 1 180 ? -38.388 1.175 58.521 1.00 52.69 180 THR A O 1
ATOM 1417 N N . PRO A 1 181 ? -39.215 2.951 59.589 1.00 53.12 181 PRO A N 1
ATOM 1418 C CA . PRO A 1 181 ? -39.527 2.285 60.870 1.00 53.12 181 PRO A CA 1
ATOM 1419 C C . PRO A 1 181 ? -40.274 0.944 60.807 1.00 53.12 181 PRO A C 1
ATOM 1421 O O . PRO A 1 181 ? -40.375 0.267 61.824 1.00 53.12 181 PRO A O 1
ATOM 1424 N N . ALA A 1 182 ? -40.788 0.554 59.641 1.00 55.34 182 ALA A N 1
ATOM 1425 C CA . ALA A 1 182 ? -41.505 -0.691 59.427 1.00 55.34 182 ALA A CA 1
ATOM 1426 C C . ALA A 1 182 ? -40.645 -1.934 59.721 1.00 55.34 182 ALA A C 1
ATOM 1428 O O . ALA A 1 182 ? -41.144 -2.856 60.355 1.00 55.34 182 ALA A O 1
ATOM 1429 N N . GLU A 1 183 ? -39.358 -1.973 59.351 1.00 53.31 183 GLU A N 1
ATOM 1430 C CA . GLU A 1 183 ? -38.496 -3.124 59.687 1.00 53.31 183 GLU A CA 1
ATOM 1431 C C . GLU A 1 183 ? -38.235 -3.243 61.196 1.00 53.31 183 GLU A C 1
ATOM 1433 O O . GLU A 1 183 ? -38.216 -4.351 61.736 1.00 53.31 183 GLU A O 1
ATOM 1438 N N . THR A 1 184 ? -38.096 -2.115 61.901 1.00 58.28 184 THR A N 1
ATOM 1439 C CA . THR A 1 184 ? -37.974 -2.106 63.367 1.00 58.28 184 THR A CA 1
ATOM 1440 C C . THR A 1 184 ? -39.278 -2.505 64.054 1.00 58.28 184 THR A C 1
ATOM 1442 O O . THR A 1 184 ? -39.241 -3.293 64.990 1.00 58.28 184 THR A O 1
ATOM 1445 N N . GLU A 1 185 ? -40.428 -2.044 63.557 1.00 59.00 185 GLU A N 1
ATOM 1446 C CA . GLU A 1 185 ? -41.750 -2.357 64.118 1.00 59.00 185 GLU A CA 1
ATOM 1447 C C . GLU A 1 185 ? -42.098 -3.845 63.925 1.00 59.00 185 GLU A C 1
ATOM 1449 O O . GLU A 1 185 ? -42.550 -4.508 64.854 1.00 59.00 185 GLU A O 1
ATOM 1454 N N . ILE A 1 186 ? -41.779 -4.420 62.757 1.00 61.62 186 ILE A N 1
ATOM 1455 C CA . ILE A 1 186 ? -41.960 -5.854 62.474 1.00 61.62 186 ILE A CA 1
ATOM 1456 C C . ILE A 1 186 ? -41.022 -6.714 63.335 1.00 61.62 186 ILE A C 1
ATOM 1458 O O . ILE A 1 186 ? -41.414 -7.793 63.789 1.00 61.62 186 ILE A O 1
ATOM 1462 N N . ALA A 1 187 ? -39.784 -6.266 63.567 1.00 64.62 187 ALA A N 1
ATOM 1463 C CA . ALA A 1 187 ? -38.842 -6.967 64.437 1.00 64.62 187 ALA A CA 1
ATOM 1464 C C . ALA A 1 187 ? -39.289 -6.938 65.910 1.00 64.62 187 ALA A C 1
ATOM 1466 O O . ALA A 1 187 ? -39.234 -7.969 66.584 1.00 64.62 187 ALA A O 1
ATOM 1467 N N . GLU A 1 188 ? -39.779 -5.793 66.388 1.00 63.03 188 GLU A N 1
ATOM 1468 C CA . GLU A 1 188 ? -40.312 -5.629 67.743 1.00 63.03 188 GLU A CA 1
ATOM 1469 C C . GLU A 1 188 ? -41.579 -6.468 67.967 1.00 63.03 188 GLU A C 1
ATOM 1471 O O . GLU A 1 188 ? -41.662 -7.191 68.964 1.00 63.03 188 GLU A O 1
ATOM 1476 N N . ASP A 1 189 ? -42.517 -6.474 67.014 1.00 68.44 189 ASP A N 1
ATOM 1477 C CA . ASP A 1 189 ? -43.714 -7.323 67.070 1.00 68.44 189 ASP A CA 1
ATOM 1478 C C . ASP A 1 189 ? -43.352 -8.815 67.050 1.00 68.44 189 ASP A C 1
ATOM 1480 O O . ASP A 1 189 ? -43.904 -9.617 67.810 1.00 68.44 189 ASP A O 1
ATOM 1484 N N . ALA A 1 190 ? -42.382 -9.215 66.224 1.00 72.00 190 ALA A N 1
ATOM 1485 C CA . ALA A 1 190 ? -41.922 -10.599 66.170 1.00 72.00 190 ALA A CA 1
ATOM 1486 C C . ALA A 1 190 ? -41.276 -11.057 67.489 1.00 72.00 190 ALA A C 1
ATOM 1488 O O . ALA A 1 190 ? -41.437 -12.219 67.879 1.00 72.00 190 ALA A O 1
ATOM 1489 N N . ASP A 1 191 ? -40.560 -10.172 68.182 1.00 73.69 191 ASP A N 1
ATOM 1490 C CA . ASP A 1 191 ? -39.969 -10.456 69.490 1.00 73.69 191 ASP A CA 1
ATOM 1491 C C . ASP A 1 191 ? -41.024 -10.465 70.608 1.00 73.69 191 ASP A C 1
ATOM 1493 O O . ASP A 1 191 ? -40.983 -11.347 71.472 1.00 73.69 191 ASP A O 1
ATOM 1497 N N . ALA A 1 192 ? -42.026 -9.583 70.557 1.00 73.00 192 ALA A N 1
ATOM 1498 C CA . ALA A 1 192 ? -43.149 -9.576 71.494 1.00 73.00 192 ALA A CA 1
ATOM 1499 C C . ALA A 1 192 ? -44.010 -10.845 71.375 1.00 73.00 192 ALA A C 1
ATOM 1501 O O . ALA A 1 192 ? -44.298 -11.505 72.378 1.00 73.00 192 ALA A O 1
ATOM 1502 N N . HIS A 1 193 ? -44.356 -11.253 70.150 1.00 73.44 193 HIS A N 1
ATOM 1503 C CA . HIS A 1 193 ? -45.068 -12.508 69.900 1.00 73.44 193 HIS A CA 1
ATOM 1504 C C . HIS A 1 193 ? -44.255 -13.731 70.333 1.00 73.44 193 HIS A C 1
ATOM 1506 O O . HIS A 1 193 ? -44.821 -14.711 70.821 1.00 73.44 193 HIS A O 1
ATOM 1512 N N . ARG A 1 194 ? -42.925 -13.678 70.205 1.00 71.44 194 ARG A N 1
ATOM 1513 C CA . ARG A 1 194 ? -42.033 -14.746 70.669 1.00 71.44 194 ARG A CA 1
ATOM 1514 C C . ARG A 1 194 ? -41.983 -14.828 72.192 1.00 71.44 194 ARG A C 1
ATOM 1516 O O . ARG A 1 194 ? -42.091 -15.928 72.722 1.00 71.44 194 ARG A O 1
ATOM 1523 N N . ALA A 1 195 ? -41.872 -13.698 72.886 1.00 69.75 195 ALA A N 1
ATOM 1524 C CA . ALA A 1 195 ? -41.886 -13.651 74.347 1.00 69.75 195 ALA A CA 1
ATOM 1525 C C . ALA A 1 195 ? -43.230 -14.135 74.921 1.00 69.75 195 ALA A C 1
ATOM 1527 O O . ALA A 1 195 ? -43.253 -14.893 75.890 1.00 69.75 195 ALA A O 1
ATOM 1528 N N . ALA A 1 196 ? -44.345 -13.761 74.286 1.00 70.62 196 ALA A N 1
ATOM 1529 C CA . ALA A 1 196 ? -45.670 -14.264 74.641 1.00 70.62 196 ALA A CA 1
ATOM 1530 C C . ALA A 1 196 ? -45.779 -15.784 74.424 1.00 70.62 196 ALA A C 1
ATOM 1532 O O . ALA A 1 196 ? -46.217 -16.505 75.317 1.00 70.62 196 ALA A O 1
ATOM 1533 N N . ALA A 1 197 ? -45.301 -16.292 73.283 1.00 69.62 197 ALA A N 1
ATOM 1534 C CA . ALA A 1 197 ? -45.300 -17.725 72.995 1.00 69.62 197 ALA A CA 1
ATOM 1535 C C . ALA A 1 197 ? -44.404 -18.530 73.955 1.00 69.62 197 ALA A C 1
ATOM 1537 O O . ALA A 1 197 ? -44.760 -19.646 74.326 1.00 69.62 197 ALA A O 1
ATOM 1538 N N . GLU A 1 198 ? -43.263 -17.980 74.383 1.00 69.06 198 GLU A N 1
ATOM 1539 C CA . GLU A 1 198 ? -42.395 -18.600 75.393 1.00 69.06 198 GLU A CA 1
ATOM 1540 C C . GLU A 1 198 ? -43.063 -18.654 76.774 1.00 69.06 198 GLU A C 1
ATOM 1542 O O . GLU A 1 198 ? -42.923 -19.658 77.468 1.00 69.06 198 GLU A O 1
ATOM 1547 N N . ALA A 1 199 ? -43.825 -17.624 77.154 1.00 66.69 199 ALA A N 1
ATOM 1548 C CA . ALA A 1 199 ? -44.583 -17.606 78.406 1.00 66.69 199 ALA A CA 1
ATOM 1549 C C . ALA A 1 199 ? -45.797 -18.557 78.386 1.00 66.69 199 ALA A C 1
ATOM 1551 O O . ALA A 1 199 ? -46.149 -19.148 79.406 1.00 66.69 199 ALA A O 1
ATOM 1552 N N . GLU A 1 200 ? -46.432 -18.733 77.226 1.00 68.31 200 GLU A N 1
ATOM 1553 C CA . GLU A 1 200 ? -47.577 -19.634 77.052 1.00 68.31 200 GLU A CA 1
ATOM 1554 C C . GLU A 1 200 ? -47.169 -21.105 76.858 1.00 68.31 200 GLU A C 1
ATOM 1556 O O . GLU A 1 200 ? -47.999 -22.010 77.011 1.00 68.31 200 GLU A O 1
ATOM 1561 N N . TYR A 1 201 ? -45.903 -21.392 76.545 1.00 67.88 201 TYR A N 1
ATOM 1562 C CA . TYR A 1 201 ? -45.407 -22.755 76.365 1.00 67.88 201 TYR A CA 1
ATOM 1563 C C . TYR A 1 201 ? -44.978 -23.390 77.706 1.00 67.88 201 TYR A C 1
ATOM 1565 O O . TYR A 1 201 ? -44.161 -22.858 78.440 1.00 67.88 201 TYR A O 1
ATOM 1573 N N . ASP A 1 202 ? -45.560 -24.549 78.023 1.00 71.12 202 ASP A N 1
ATOM 1574 C CA . ASP A 1 202 ? -45.633 -25.192 79.356 1.00 71.12 202 ASP A CA 1
ATOM 1575 C C . ASP A 1 202 ? -45.977 -24.290 80.571 1.00 71.12 202 ASP A C 1
ATOM 1577 O O . ASP A 1 202 ? -45.428 -24.434 81.662 1.00 71.12 202 ASP A O 1
ATOM 1581 N N . SER A 1 203 ? -46.941 -23.377 80.425 1.00 74.81 203 SER A N 1
ATOM 1582 C CA . SER A 1 203 ? -47.565 -22.698 81.568 1.00 74.81 203 SER A CA 1
ATOM 1583 C C . SER A 1 203 ? -48.265 -23.674 82.532 1.00 74.81 203 SER A C 1
ATOM 1585 O O . SER A 1 203 ? -48.872 -24.671 82.118 1.00 74.81 203 SER A O 1
ATOM 1587 N N . ALA A 1 204 ? -48.207 -23.376 83.834 1.00 76.44 204 ALA A N 1
ATOM 1588 C CA . ALA A 1 204 ? -48.865 -24.170 84.875 1.00 76.44 204 ALA A CA 1
ATOM 1589 C C . ALA A 1 204 ? -50.393 -24.162 84.708 1.00 76.44 204 ALA A C 1
ATOM 1591 O O . ALA A 1 204 ? -51.047 -25.187 84.889 1.00 76.44 204 ALA A O 1
ATOM 1592 N N . GLU A 1 205 ? -50.931 -23.042 84.234 1.00 79.62 205 GLU A N 1
ATOM 1593 C CA . GLU A 1 205 ? -52.344 -22.812 83.960 1.00 79.62 205 GLU A CA 1
ATOM 1594 C C . GLU A 1 205 ? -52.896 -23.792 82.912 1.00 79.62 205 GLU A C 1
ATOM 1596 O O . GLU A 1 205 ? -54.031 -24.254 83.032 1.00 79.62 205 GLU A O 1
ATOM 1601 N N . ARG A 1 206 ? -52.091 -24.175 81.907 1.00 81.12 206 ARG A N 1
ATOM 1602 C CA . ARG A 1 206 ? -52.470 -25.195 80.912 1.00 81.12 206 ARG A CA 1
ATOM 1603 C C . ARG A 1 206 ? -52.629 -26.574 81.555 1.00 81.12 206 ARG A C 1
ATOM 1605 O O . ARG A 1 206 ? -53.550 -27.309 81.200 1.00 81.12 206 ARG A O 1
ATOM 1612 N N . ARG A 1 207 ? -51.742 -26.927 82.493 1.00 83.81 207 ARG A N 1
ATOM 1613 C CA . ARG A 1 207 ? -51.779 -28.216 83.204 1.00 83.81 207 ARG A CA 1
ATOM 1614 C C . ARG A 1 207 ? -52.960 -28.280 84.162 1.00 83.81 207 ARG A C 1
ATOM 1616 O O . ARG A 1 207 ? -53.658 -29.290 84.199 1.00 83.81 207 ARG A O 1
ATOM 1623 N N . ASP A 1 208 ? -53.242 -27.178 84.847 1.00 85.38 208 ASP A N 1
ATOM 1624 C CA . ASP A 1 208 ? -54.403 -27.060 85.727 1.00 85.38 208 ASP A CA 1
ATOM 1625 C C . ASP A 1 208 ? -55.718 -27.149 84.941 1.00 85.38 208 ASP A C 1
ATOM 1627 O O . ASP A 1 208 ? -56.637 -27.863 85.349 1.00 85.38 208 ASP A O 1
ATOM 1631 N N . ALA A 1 209 ? -55.796 -26.502 83.773 1.00 86.38 209 ALA A N 1
ATOM 1632 C CA . ALA A 1 209 ? -56.952 -26.601 82.885 1.00 86.38 209 ALA A CA 1
ATOM 1633 C C . ALA A 1 209 ? -57.160 -28.032 82.359 1.00 86.38 209 ALA A C 1
ATOM 1635 O O . ALA A 1 209 ? -58.285 -28.531 82.364 1.00 86.38 209 ALA A O 1
ATOM 1636 N N . LEU A 1 210 ? -56.084 -28.723 81.966 1.00 86.31 210 LEU A N 1
ATOM 1637 C CA . LEU A 1 210 ? -56.150 -30.122 81.536 1.00 86.31 210 LEU A CA 1
ATOM 1638 C C . LEU A 1 210 ? -56.577 -31.051 82.684 1.00 86.31 210 LEU A C 1
ATOM 1640 O O . LEU A 1 210 ? -57.387 -31.954 82.481 1.00 86.31 210 LEU A O 1
ATOM 1644 N N . ALA A 1 211 ? -56.071 -30.828 83.899 1.00 89.81 211 ALA A N 1
ATOM 1645 C CA . ALA A 1 211 ? -56.471 -31.593 85.078 1.00 89.81 211 ALA A CA 1
ATOM 1646 C C . ALA A 1 211 ? -57.952 -31.381 85.411 1.00 89.81 211 ALA A C 1
ATOM 1648 O O . ALA A 1 211 ? -58.657 -32.339 85.740 1.00 89.81 211 ALA A O 1
ATOM 1649 N N . ALA A 1 212 ? -58.433 -30.141 85.293 1.00 89.94 212 ALA A N 1
ATOM 1650 C CA . ALA A 1 212 ? -59.833 -29.796 85.485 1.00 89.94 212 ALA A CA 1
ATOM 1651 C C . ALA A 1 212 ? -60.739 -30.459 84.434 1.00 89.94 212 ALA A C 1
ATOM 1653 O O . ALA A 1 212 ? -61.779 -31.002 84.806 1.00 89.94 212 ALA A O 1
ATOM 1654 N N . ASP A 1 213 ? -60.327 -30.481 83.163 1.00 92.00 213 ASP A N 1
ATOM 1655 C CA . ASP A 1 213 ? -61.053 -31.143 82.070 1.00 92.00 213 ASP A CA 1
ATOM 1656 C C . ASP A 1 213 ? -61.135 -32.665 82.274 1.00 92.00 213 ASP A C 1
ATOM 1658 O O . ASP A 1 213 ? -62.219 -33.248 82.244 1.00 92.00 213 ASP A O 1
ATOM 1662 N N . MET A 1 214 ? -60.017 -33.313 82.616 1.00 91.12 214 MET A N 1
ATOM 1663 C CA . MET A 1 214 ? -60.000 -34.751 82.915 1.00 91.12 214 MET A CA 1
ATOM 1664 C C . MET A 1 214 ? -60.864 -35.098 84.136 1.00 91.12 214 MET A C 1
ATOM 1666 O O . MET A 1 214 ? -61.570 -36.108 84.135 1.00 91.12 214 MET A O 1
ATOM 1670 N N . ASN A 1 215 ? -60.848 -34.250 85.168 1.00 92.00 215 ASN A N 1
ATOM 1671 C CA . ASN A 1 215 ? -61.706 -34.415 86.338 1.00 92.00 215 ASN A CA 1
ATOM 1672 C C . ASN A 1 215 ? -63.194 -34.216 85.986 1.00 92.00 215 ASN A C 1
ATOM 1674 O O . ASN A 1 215 ? -64.039 -34.970 86.467 1.00 92.00 215 ASN A O 1
ATOM 1678 N N . ALA A 1 216 ? -63.527 -33.254 85.117 1.00 91.94 216 ALA A N 1
ATOM 1679 C CA . ALA A 1 216 ? -64.888 -33.046 84.615 1.00 91.94 216 ALA A CA 1
ATOM 1680 C C . ALA A 1 216 ? -65.377 -34.219 83.745 1.00 91.94 216 ALA A C 1
ATOM 1682 O O . ALA A 1 216 ? -66.549 -34.588 83.811 1.00 91.94 216 ALA A O 1
ATOM 1683 N N . GLY A 1 217 ? -64.470 -34.854 82.997 1.00 91.75 217 GLY A N 1
ATOM 1684 C CA . GLY A 1 217 ? -64.710 -36.088 82.246 1.00 91.75 217 GLY A CA 1
ATOM 1685 C C . GLY A 1 217 ? -64.817 -37.355 83.106 1.00 91.75 217 GLY A C 1
ATOM 1686 O O . GLY A 1 217 ? -65.051 -38.434 82.563 1.00 91.75 217 GLY A O 1
ATOM 1687 N N . GLY A 1 218 ? -64.663 -37.247 84.432 1.00 90.06 218 GLY A N 1
ATOM 1688 C CA . GLY A 1 218 ? -64.814 -38.360 85.371 1.00 90.06 218 GLY A CA 1
ATOM 1689 C C . GLY A 1 218 ? -63.605 -39.295 85.467 1.00 90.06 218 GLY A C 1
ATOM 1690 O O . GLY A 1 218 ? -63.755 -40.424 85.935 1.00 90.06 218 GLY A O 1
ATOM 1691 N N . VAL A 1 219 ? -62.419 -38.858 85.032 1.00 92.69 219 VAL A N 1
ATOM 1692 C CA . VAL A 1 219 ? -61.175 -39.629 85.183 1.00 92.69 219 VAL A CA 1
ATOM 1693 C C . VAL A 1 219 ? -60.774 -39.681 86.661 1.00 92.69 219 VAL A C 1
ATOM 1695 O O . VAL A 1 219 ? -60.918 -38.704 87.397 1.00 92.69 219 VAL A O 1
ATOM 1698 N N . ASP A 1 220 ? -60.274 -40.828 87.118 1.00 92.62 220 ASP A N 1
ATOM 1699 C CA . ASP A 1 220 ? -59.845 -40.987 88.503 1.00 92.62 220 ASP A CA 1
ATOM 1700 C C . ASP A 1 220 ? -58.588 -40.153 88.821 1.00 92.62 220 ASP A C 1
ATOM 1702 O O . ASP A 1 220 ? -57.746 -39.863 87.966 1.00 92.62 220 ASP A O 1
ATOM 1706 N N . LYS A 1 221 ? -58.448 -39.767 90.093 1.00 87.69 221 LYS A N 1
ATOM 1707 C CA . LYS A 1 221 ? -57.377 -38.867 90.547 1.00 87.69 221 LYS A CA 1
ATOM 1708 C C . LYS A 1 221 ? -55.973 -39.453 90.379 1.00 87.69 221 LYS A C 1
ATOM 1710 O O . LYS A 1 221 ? -55.026 -38.686 90.218 1.00 87.69 221 LYS A O 1
ATOM 1715 N N . GLU A 1 222 ? -55.827 -40.775 90.428 1.00 90.81 222 GLU A N 1
ATOM 1716 C CA . GLU A 1 222 ? -54.532 -41.444 90.279 1.00 90.81 222 GLU A CA 1
ATOM 1717 C C . GLU A 1 222 ? -54.066 -41.383 88.819 1.00 90.81 222 GLU A C 1
ATOM 1719 O O . GLU A 1 222 ? -52.933 -40.985 88.545 1.00 90.81 222 GLU A O 1
ATOM 1724 N N . THR A 1 223 ? -54.971 -41.641 87.876 1.00 91.00 223 THR A N 1
ATOM 1725 C CA . THR A 1 223 ? -54.729 -41.492 86.437 1.00 91.00 22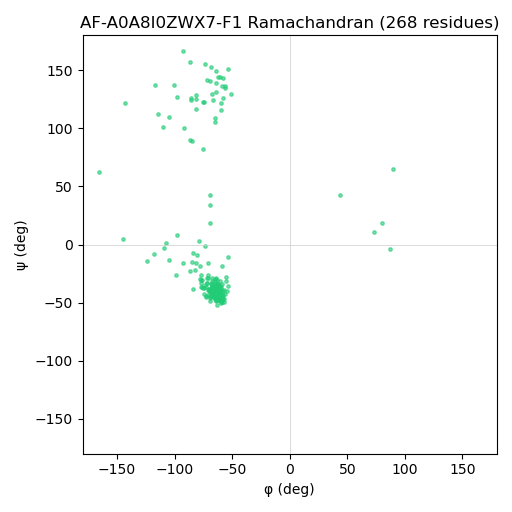3 THR A CA 1
ATOM 1726 C C . THR A 1 223 ? -54.442 -40.040 86.051 1.00 91.00 223 THR A C 1
ATOM 1728 O O . THR A 1 223 ? -53.525 -39.789 85.264 1.00 91.00 223 THR A O 1
ATOM 1731 N N . ILE A 1 224 ? -55.158 -39.067 86.632 1.00 91.00 224 ILE A N 1
ATOM 1732 C CA . ILE A 1 224 ? -54.861 -37.637 86.432 1.00 91.00 224 ILE A CA 1
ATOM 1733 C C . ILE A 1 224 ? -53.448 -37.316 86.938 1.00 91.00 224 ILE A C 1
ATOM 1735 O O . ILE A 1 224 ? -52.663 -36.717 86.208 1.00 91.00 224 ILE A O 1
ATOM 1739 N N . GLY A 1 225 ? -53.078 -37.762 88.143 1.00 89.75 225 GLY A N 1
ATOM 1740 C CA . GLY A 1 225 ? -51.745 -37.523 88.708 1.00 89.75 225 GLY A CA 1
ATOM 1741 C C . GLY A 1 225 ? -50.611 -38.150 87.888 1.00 89.75 225 GLY A C 1
ATOM 1742 O O . GLY A 1 225 ? -49.591 -37.501 87.637 1.00 89.75 225 GLY A O 1
ATOM 1743 N N . ALA A 1 226 ? -50.802 -39.380 87.403 1.00 89.31 226 ALA A N 1
ATOM 1744 C CA . ALA A 1 226 ? -49.848 -40.042 86.517 1.00 89.31 226 ALA A CA 1
ATOM 1745 C C . ALA A 1 226 ? -49.695 -39.285 85.188 1.00 89.31 226 ALA A C 1
ATOM 1747 O O . ALA A 1 226 ? -48.576 -39.101 84.702 1.00 89.31 226 ALA A O 1
ATOM 1748 N N . ARG A 1 227 ? -50.805 -38.786 84.626 1.00 88.44 227 ARG A N 1
ATOM 1749 C CA . ARG A 1 227 ? -50.790 -37.983 83.401 1.00 88.44 227 ARG A CA 1
ATOM 1750 C C . ARG A 1 227 ? -50.086 -36.642 83.596 1.00 88.44 227 ARG A C 1
ATOM 1752 O O . ARG A 1 227 ? -49.254 -36.310 82.762 1.00 88.44 227 ARG A O 1
ATOM 1759 N N . MET A 1 228 ? -50.359 -35.916 84.681 1.00 89.44 228 MET A N 1
ATOM 1760 C CA . MET A 1 228 ? -49.702 -34.632 84.979 1.00 89.44 228 MET A CA 1
ATOM 1761 C C . MET A 1 228 ? -48.197 -34.795 85.205 1.00 89.44 228 MET A C 1
ATOM 1763 O O . MET A 1 228 ? -47.409 -33.961 84.773 1.00 89.44 228 MET A O 1
ATOM 1767 N N . THR A 1 229 ? -47.789 -35.901 85.831 1.00 87.25 229 THR A N 1
ATOM 1768 C CA . THR A 1 229 ? -46.368 -36.227 86.022 1.00 87.25 229 THR A CA 1
ATOM 1769 C C . THR A 1 229 ? -45.671 -36.485 84.687 1.00 87.25 229 THR A C 1
ATOM 1771 O O . THR A 1 229 ? -44.571 -35.991 84.459 1.00 87.25 229 THR A O 1
ATOM 1774 N N . ALA A 1 230 ? -46.319 -37.232 83.788 1.00 84.88 230 ALA A N 1
ATOM 1775 C CA . ALA A 1 230 ? -45.796 -37.474 82.448 1.00 84.88 230 ALA A CA 1
ATOM 1776 C C . ALA A 1 230 ? -45.750 -36.189 81.607 1.00 84.88 230 ALA A C 1
ATOM 1778 O O . ALA A 1 230 ? -44.775 -35.963 80.903 1.00 84.88 230 ALA A O 1
ATOM 1779 N N . ASP A 1 231 ? -46.774 -35.342 81.691 1.00 82.56 231 ASP A N 1
ATOM 1780 C CA . ASP A 1 231 ? -46.836 -34.071 80.963 1.00 82.56 231 ASP A CA 1
ATOM 1781 C C . ASP A 1 231 ? -45.698 -33.126 81.388 1.00 82.56 231 ASP A C 1
ATOM 1783 O O . ASP A 1 231 ? -44.998 -32.572 80.544 1.00 82.56 231 ASP A O 1
ATOM 1787 N N . LEU A 1 232 ? -45.421 -33.055 82.696 1.00 82.62 232 LEU A N 1
ATOM 1788 C CA . LEU A 1 232 ? -44.302 -32.296 83.260 1.00 82.62 232 LEU A CA 1
ATOM 1789 C C . LEU A 1 232 ? -42.927 -32.833 82.820 1.00 82.62 232 LEU A C 1
ATOM 1791 O O . LEU A 1 232 ? -42.020 -32.047 82.565 1.00 82.62 232 LEU A O 1
ATOM 1795 N N . ASP A 1 233 ? -42.762 -34.152 82.686 1.00 79.81 233 ASP A N 1
ATOM 1796 C CA . ASP A 1 233 ? -41.520 -34.759 82.173 1.00 79.81 233 ASP A CA 1
ATOM 1797 C C . ASP A 1 233 ? -41.322 -34.512 80.661 1.00 79.81 233 ASP A C 1
ATOM 1799 O O . ASP A 1 233 ? -40.196 -34.461 80.166 1.00 79.81 233 ASP A O 1
ATOM 1803 N N . GLN A 1 234 ? -42.415 -34.302 79.918 1.00 75.56 234 GLN A N 1
ATOM 1804 C CA . GLN A 1 234 ? -42.407 -34.047 78.473 1.00 75.56 234 GLN A CA 1
ATOM 1805 C C . GLN A 1 234 ? -42.498 -32.553 78.103 1.00 75.56 234 GLN A C 1
ATOM 1807 O O . GLN A 1 234 ? -42.581 -32.219 76.919 1.00 75.56 234 GLN A O 1
ATOM 1812 N N . ALA A 1 235 ? -42.398 -31.651 79.083 1.00 70.81 235 ALA A N 1
ATOM 1813 C CA . ALA A 1 235 ? -42.507 -30.193 78.962 1.00 70.81 235 ALA A CA 1
ATOM 1814 C C . ALA A 1 235 ? -41.344 -29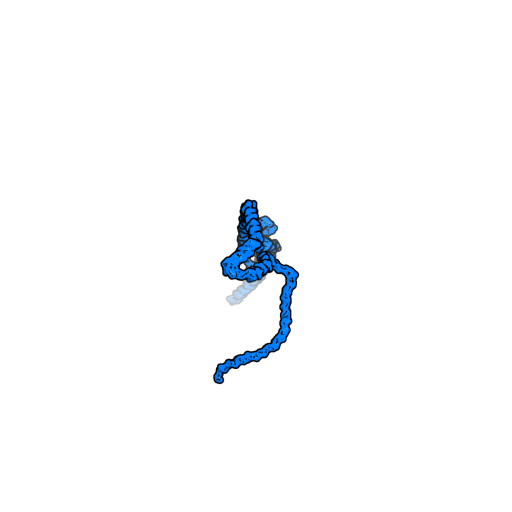.491 78.220 1.00 70.81 235 ALA A C 1
ATOM 1816 O O . ALA A 1 235 ? -40.928 -28.376 78.546 1.00 70.81 235 ALA A O 1
ATOM 1817 N N . LYS A 1 236 ? -40.754 -30.126 77.207 1.00 71.62 236 LYS A N 1
ATOM 1818 C CA . LYS A 1 236 ? -39.615 -29.555 76.485 1.00 71.62 236 LYS A CA 1
ATOM 1819 C C . LYS A 1 236 ? -40.088 -28.551 75.434 1.00 71.62 236 LYS A C 1
ATOM 1821 O O . LYS A 1 236 ? -40.863 -28.896 74.543 1.00 71.62 236 LYS A O 1
ATOM 1826 N N . HIS A 1 237 ? -39.569 -27.322 75.491 1.00 69.62 237 HIS A N 1
ATOM 1827 C CA . HIS A 1 237 ? -39.790 -26.317 74.444 1.00 69.62 237 HIS A CA 1
ATOM 1828 C C . HIS A 1 237 ? -39.308 -26.822 73.070 1.00 69.62 237 HIS A C 1
ATOM 1830 O O . HIS A 1 237 ? -38.253 -27.470 73.017 1.00 69.62 237 HIS A O 1
ATOM 1836 N N . PRO A 1 238 ? -39.982 -26.507 71.939 1.00 68.06 238 PRO A N 1
ATOM 1837 C CA . PRO A 1 238 ? -39.621 -27.037 70.625 1.00 68.06 238 PRO A CA 1
ATOM 1838 C C . PRO A 1 238 ? -38.186 -26.663 70.239 1.00 68.06 238 PRO A C 1
ATOM 1840 O O . PRO A 1 238 ? -37.462 -27.488 69.689 1.00 68.06 238 PRO A O 1
ATOM 1843 N N . ARG A 1 239 ? -37.711 -25.472 70.646 1.00 67.56 239 ARG A N 1
ATOM 1844 C CA . ARG A 1 239 ? -36.298 -25.061 70.488 1.00 67.56 239 ARG A CA 1
ATOM 1845 C C . ARG A 1 239 ? -35.324 -25.993 71.217 1.00 67.56 239 ARG A C 1
ATOM 1847 O O . ARG A 1 239 ? -34.264 -26.309 70.686 1.00 67.56 239 ARG A O 1
ATOM 1854 N N . GLY A 1 240 ? -35.687 -26.469 72.407 1.00 65.75 240 GLY A N 1
ATOM 1855 C CA . GLY A 1 240 ? -34.897 -27.447 73.151 1.00 65.75 240 GLY A CA 1
ATOM 1856 C C . GLY A 1 240 ? -34.936 -28.840 72.516 1.00 65.75 240 GLY A C 1
ATOM 1857 O O . GLY A 1 240 ? -33.978 -29.598 72.660 1.00 65.75 240 GLY A O 1
ATOM 1858 N N . ALA A 1 241 ? -36.016 -29.198 71.817 1.00 65.75 241 ALA A N 1
ATOM 1859 C CA . ALA A 1 241 ? -36.138 -30.468 71.097 1.00 65.75 241 ALA A CA 1
ATOM 1860 C C . ALA A 1 241 ? -35.184 -30.560 69.890 1.00 65.75 241 ALA A C 1
ATOM 1862 O O . ALA A 1 241 ? -34.634 -31.633 69.649 1.00 65.75 241 ALA A O 1
ATOM 1863 N N . VAL A 1 242 ? -34.926 -29.446 69.191 1.00 64.44 242 VAL A N 1
ATOM 1864 C CA . VAL A 1 242 ? -33.955 -29.385 68.074 1.00 64.44 242 VAL A CA 1
ATOM 1865 C C . VAL A 1 242 ? -32.508 -29.208 68.537 1.00 64.44 242 VAL A C 1
ATOM 1867 O O . VAL A 1 242 ? -31.583 -29.571 67.814 1.00 64.44 242 VAL A O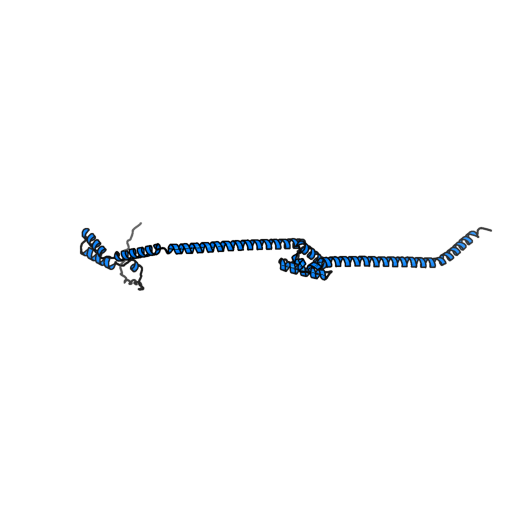 1
ATOM 1870 N N . GLN A 1 243 ? -32.288 -28.699 69.752 1.00 61.62 243 GLN A N 1
ATOM 1871 C CA . GLN A 1 243 ? -30.971 -28.722 70.384 1.00 61.62 243 GLN A CA 1
ATOM 1872 C C . GLN A 1 243 ? -30.667 -30.139 70.886 1.00 61.62 243 GLN A C 1
ATOM 1874 O O . GLN A 1 243 ? -30.840 -30.479 72.059 1.00 61.62 243 GLN A O 1
ATOM 1879 N N . THR A 1 244 ? -30.200 -30.997 69.981 1.00 54.97 244 THR A N 1
ATOM 1880 C CA . THR A 1 244 ? -29.531 -32.239 70.366 1.00 54.97 244 THR A CA 1
ATOM 1881 C C . THR A 1 244 ? -28.245 -31.858 71.093 1.00 54.97 244 THR A C 1
ATOM 1883 O O . THR A 1 244 ? -27.290 -31.391 70.472 1.00 54.97 244 THR A O 1
ATOM 1886 N N . GLY A 1 245 ? -28.221 -32.012 72.418 1.00 59.16 245 GLY A N 1
ATOM 1887 C CA . GLY A 1 245 ? -26.987 -31.877 73.188 1.00 59.16 245 GLY A CA 1
ATOM 1888 C C . GLY A 1 245 ? -25.895 -32.787 72.616 1.00 59.16 245 GLY A C 1
ATOM 1889 O O . GLY A 1 245 ? -26.186 -33.842 72.054 1.00 59.16 245 GLY A O 1
ATOM 1890 N N . THR A 1 246 ? -24.632 -32.396 72.770 1.00 52.50 246 THR A N 1
ATOM 1891 C CA . THR A 1 246 ? -23.421 -33.119 72.330 1.00 52.50 246 THR A CA 1
ATOM 1892 C C . THR A 1 246 ? -23.155 -34.408 73.134 1.00 52.50 246 THR A C 1
ATOM 1894 O O . THR A 1 246 ? -22.029 -34.709 73.526 1.00 52.50 246 THR A O 1
ATOM 1897 N N . GLY A 1 247 ? -24.198 -35.193 73.409 1.00 61.38 247 GLY A N 1
ATOM 1898 C CA . GLY A 1 247 ? -24.140 -36.468 74.119 1.00 61.38 247 GLY A CA 1
ATOM 1899 C C . GLY A 1 247 ? -24.196 -37.656 73.160 1.00 61.38 247 GLY A C 1
ATOM 1900 O O . GLY A 1 247 ? -24.984 -37.674 72.218 1.00 61.38 247 GLY A O 1
ATOM 1901 N N . LYS A 1 248 ? -23.355 -38.670 73.403 1.00 56.03 248 LYS A N 1
ATOM 1902 C CA . LYS A 1 248 ? -23.311 -39.913 72.610 1.00 56.03 248 LYS A CA 1
ATOM 1903 C C . LYS A 1 248 ? -24.690 -40.601 72.587 1.00 56.03 248 LYS A C 1
ATOM 1905 O O . LYS A 1 248 ? -25.302 -40.723 73.650 1.00 56.03 248 LYS A O 1
ATOM 1910 N N . PRO A 1 249 ? -25.157 -41.101 71.426 1.00 55.03 249 PRO A N 1
ATOM 1911 C CA . PRO A 1 249 ? -26.464 -41.743 71.321 1.00 55.03 249 PRO A CA 1
ATOM 1912 C C . PRO A 1 249 ? -26.532 -43.030 72.164 1.00 55.03 249 PRO A C 1
ATOM 1914 O O . PRO A 1 249 ? -25.510 -43.707 72.338 1.00 55.03 249 PRO A O 1
ATOM 1917 N N . PRO A 1 250 ? -27.717 -43.396 72.691 1.00 61.00 250 PRO A N 1
ATOM 1918 C CA . PRO A 1 250 ? -27.867 -44.577 73.530 1.00 61.00 250 PRO A CA 1
ATOM 1919 C C . PRO A 1 250 ? -27.616 -45.856 72.721 1.00 61.00 250 PRO A C 1
ATOM 1921 O O . PRO A 1 250 ? -28.256 -46.119 71.705 1.00 61.00 250 PRO A O 1
ATOM 1924 N N . VAL A 1 251 ? -26.672 -46.672 73.193 1.00 59.75 251 VAL A N 1
ATOM 1925 C CA . VAL A 1 251 ? -26.327 -47.961 72.581 1.00 59.75 251 VAL A CA 1
ATOM 1926 C C . VAL A 1 251 ? -27.330 -49.027 73.025 1.00 59.75 251 VAL A C 1
ATOM 1928 O O . VAL A 1 251 ? -27.560 -49.221 74.221 1.00 59.75 251 VAL A O 1
ATOM 1931 N N . ALA A 1 252 ? -27.902 -49.750 72.060 1.00 59.28 252 ALA A N 1
ATOM 1932 C CA . ALA A 1 252 ? -28.818 -50.859 72.308 1.00 59.28 252 ALA A CA 1
ATOM 1933 C C . ALA A 1 252 ? -28.162 -51.948 73.180 1.00 59.28 252 ALA A C 1
ATOM 1935 O O . ALA A 1 252 ? -27.100 -52.483 72.850 1.00 59.28 252 ALA A O 1
ATOM 1936 N N . ARG A 1 253 ? -28.805 -52.314 74.296 1.00 60.09 253 ARG A N 1
ATOM 1937 C CA . ARG A 1 253 ? -28.354 -53.434 75.134 1.00 60.09 253 ARG A CA 1
ATOM 1938 C C . ARG A 1 253 ? -28.713 -54.757 74.459 1.00 60.09 253 ARG A C 1
ATOM 1940 O O . ARG A 1 253 ? -29.878 -55.034 74.188 1.00 60.09 253 ARG A O 1
ATOM 1947 N N . LYS A 1 254 ? -27.703 -55.594 74.219 1.00 47.94 254 LYS A N 1
ATOM 1948 C CA . LYS A 1 254 ? -27.854 -56.938 73.651 1.00 47.94 254 LYS A CA 1
ATOM 1949 C C . LYS A 1 254 ? -28.635 -57.835 74.621 1.00 47.94 254 LYS A C 1
ATOM 1951 O O . LYS A 1 254 ? -28.123 -58.206 75.675 1.00 47.94 254 LYS A O 1
ATOM 1956 N N . GLY A 1 255 ? -29.876 -58.167 74.266 1.00 47.84 255 GLY A N 1
ATOM 1957 C CA . GLY A 1 255 ? -30.698 -59.141 74.985 1.00 47.84 255 GLY A CA 1
ATOM 1958 C C . GLY A 1 255 ? -30.095 -60.551 74.924 1.00 47.84 255 GLY A C 1
ATOM 1959 O O . GLY A 1 255 ? -29.577 -60.980 73.893 1.00 47.84 255 GLY A O 1
ATOM 1960 N N . ARG A 1 256 ? -30.141 -61.261 76.054 1.00 46.66 256 ARG A N 1
ATOM 1961 C CA . ARG A 1 256 ? -29.703 -62.658 76.230 1.00 46.66 256 ARG A CA 1
ATOM 1962 C C . ARG A 1 256 ? -30.703 -63.604 75.532 1.00 46.66 256 ARG A C 1
ATOM 1964 O O . ARG A 1 256 ? -31.899 -63.327 75.589 1.00 46.66 256 ARG A O 1
ATOM 1971 N N . PRO A 1 257 ? -30.269 -64.700 74.881 1.00 49.69 257 PRO A N 1
ATOM 1972 C CA . PRO A 1 257 ? -31.157 -65.485 74.028 1.00 49.69 257 PRO A CA 1
ATOM 1973 C C . PRO A 1 257 ? -32.123 -66.316 74.879 1.00 49.69 257 PRO A C 1
ATOM 1975 O O . PRO A 1 257 ? -31.683 -67.123 75.700 1.00 49.69 257 PRO A O 1
ATOM 1978 N N . SER A 1 258 ? -33.433 -66.139 74.684 1.00 46.97 258 SER A N 1
ATOM 1979 C CA . SER A 1 258 ? -34.428 -67.066 75.225 1.00 46.97 258 SER A CA 1
ATOM 1980 C C . SER A 1 258 ? -34.619 -68.224 74.243 1.00 46.97 258 SER A C 1
ATOM 1982 O O . SER A 1 258 ? -34.825 -68.056 73.042 1.00 46.97 258 SER A O 1
ATOM 1984 N N . LYS A 1 259 ? -34.469 -69.439 74.768 1.00 51.09 259 LYS A N 1
ATOM 1985 C CA . LYS A 1 259 ? -34.656 -70.700 74.054 1.00 51.09 259 LYS A CA 1
ATOM 1986 C C . LYS A 1 259 ? -36.149 -71.037 74.114 1.00 51.09 259 LYS A C 1
ATOM 1988 O O . LYS A 1 259 ? -36.596 -71.673 75.062 1.00 51.09 259 LYS A O 1
ATOM 1993 N N . GLY A 1 260 ? -36.919 -70.560 73.139 1.00 45.16 260 GLY A N 1
ATOM 1994 C CA . GLY A 1 260 ? -38.352 -70.835 72.992 1.00 45.16 260 GLY A CA 1
ATOM 1995 C C . GLY A 1 260 ? -38.617 -71.637 71.724 1.00 45.16 260 GLY A C 1
ATOM 1996 O O . GLY A 1 260 ? -38.382 -71.150 70.627 1.00 45.16 260 GLY A O 1
ATOM 1997 N N . ARG A 1 261 ? -39.040 -72.891 71.902 1.00 48.19 261 ARG A N 1
ATOM 1998 C CA . ARG A 1 261 ? -39.277 -73.911 70.871 1.00 48.19 261 ARG A CA 1
ATOM 1999 C C . ARG A 1 261 ? -40.265 -73.446 69.797 1.00 48.19 261 ARG A C 1
ATOM 2001 O O . ARG A 1 261 ? -41.346 -72.963 70.117 1.00 48.19 261 ARG A O 1
ATOM 2008 N N . SER A 1 262 ? -39.903 -73.709 68.545 1.00 44.69 262 SER A N 1
ATOM 2009 C CA . SER A 1 262 ? -40.780 -73.692 67.378 1.00 44.69 262 SER A CA 1
ATOM 2010 C C . SER A 1 262 ? -42.031 -74.539 67.618 1.00 44.69 262 SER A C 1
ATOM 2012 O O . SER A 1 262 ? -41.924 -75.705 68.004 1.00 44.69 262 SER A O 1
ATOM 2014 N N . GLN A 1 263 ? -43.204 -73.969 67.347 1.00 50.53 263 GLN A N 1
ATOM 2015 C CA . GLN A 1 263 ? -44.402 -74.744 67.045 1.00 50.53 263 GLN A CA 1
ATOM 2016 C C . GLN A 1 263 ? -44.727 -74.535 65.567 1.00 50.53 263 GLN A C 1
ATOM 2018 O O . GLN A 1 263 ? -45.233 -73.500 65.143 1.00 50.53 263 GLN A O 1
ATOM 2023 N N . GLU A 1 264 ? -44.341 -75.538 64.793 1.00 46.00 264 GLU A N 1
ATOM 2024 C CA . GLU A 1 264 ? -44.733 -75.779 63.415 1.00 46.00 264 GLU A CA 1
ATOM 2025 C C . GLU A 1 264 ? -46.260 -75.935 63.353 1.00 46.00 264 GLU A C 1
ATOM 2027 O O . GLU A 1 264 ? -46.827 -76.854 63.947 1.00 46.00 264 GLU A O 1
ATOM 2032 N N . ARG A 1 265 ? -46.947 -75.021 62.659 1.00 49.41 265 ARG A N 1
ATOM 2033 C CA . ARG A 1 265 ? -48.322 -75.252 62.206 1.00 49.41 265 ARG A CA 1
ATOM 2034 C C . ARG A 1 265 ? -48.250 -75.843 60.807 1.00 49.41 265 ARG A C 1
ATOM 2036 O O . ARG A 1 265 ? -48.060 -75.127 59.830 1.00 49.41 265 ARG A O 1
ATOM 2043 N N . GLN A 1 266 ? -48.403 -77.159 60.749 1.00 45.62 266 GLN A N 1
ATOM 2044 C CA . GLN A 1 266 ? -48.715 -77.886 59.529 1.00 45.62 266 GLN A CA 1
ATOM 2045 C C . GLN A 1 266 ? -50.052 -77.367 58.987 1.00 45.62 266 GLN A C 1
ATOM 2047 O O . GLN A 1 266 ? -51.068 -77.413 59.684 1.00 45.62 266 GLN A O 1
ATOM 2052 N N . HIS A 1 267 ? -50.052 -76.865 57.753 1.00 45.59 267 HIS A N 1
ATOM 2053 C CA . HIS A 1 267 ? -51.272 -76.704 56.973 1.00 45.59 267 HIS A CA 1
ATOM 2054 C C . HIS A 1 267 ? -51.292 -77.805 55.916 1.00 45.59 267 HIS A C 1
ATOM 2056 O O . HIS A 1 267 ? -50.468 -77.840 55.004 1.00 45.59 267 HIS A O 1
ATOM 2062 N N . THR A 1 268 ? -52.205 -78.747 56.115 1.00 46.06 268 THR A N 1
ATOM 2063 C CA . THR A 1 268 ? -52.567 -79.798 55.176 1.00 46.06 268 THR A CA 1
ATOM 2064 C C . THR A 1 268 ? -53.176 -79.193 53.916 1.00 46.06 268 THR A C 1
ATOM 2066 O O . THR A 1 268 ? -54.093 -78.378 53.978 1.00 46.06 268 THR A O 1
ATOM 2069 N N . GLY A 1 269 ? -52.673 -79.638 52.768 1.00 49.75 269 GLY A N 1
ATOM 2070 C CA . GLY A 1 269 ? -53.186 -79.277 51.455 1.00 49.75 269 GLY A CA 1
ATOM 2071 C C . GLY A 1 269 ? -52.642 -80.197 50.369 1.00 49.75 269 GLY A C 1
ATOM 2072 O O . GLY A 1 269 ? -51.896 -79.724 49.520 1.00 49.75 269 GLY A O 1
ATOM 2073 N N . ARG A 1 270 ? -52.949 -81.500 50.446 1.00 38.59 270 ARG A N 1
ATOM 2074 C CA . ARG A 1 270 ? -53.598 -82.325 49.404 1.00 38.59 270 ARG A CA 1
ATOM 2075 C C . ARG A 1 270 ? -53.611 -83.797 49.811 1.00 38.59 270 ARG A C 1
ATOM 2077 O O . ARG A 1 270 ? -52.580 -84.261 50.339 1.00 38.59 270 ARG A O 1
#

Mean predicted aligned error: 19.52 Å

Organism: Rhodococcus erythropolis (NCBI:txid1833)

Radius of gyration: 65.19 Å; Cα contacts (8 Å, |Δi|>4): 93; chains: 1; bounding box: 108×94×198 Å

pLDDT: mean 79.55, std 16.8, range [38.59, 97.56]

Solvent-accessible surface area (backbone atoms only — not comparable to full-atom values): 15664 Å² total; per-residue (Å²): 138,88,85,76,63,68,71,56,52,57,52,50,50,52,53,51,51,52,57,57,52,61,69,49,47,61,59,52,53,54,51,51,49,52,52,51,51,49,52,52,51,54,50,50,52,51,51,55,48,53,54,47,55,53,51,52,49,52,51,50,54,50,51,50,53,51,58,69,46,49,52,74,78,34,72,67,44,72,75,72,58,50,52,64,57,52,22,50,50,41,48,55,15,62,75,33,32,92,80,33,69,70,25,34,54,40,30,56,50,50,36,51,52,41,30,71,76,61,70,40,68,69,78,45,88,91,63,49,52,68,53,46,28,53,50,49,52,51,42,52,53,51,51,54,49,52,53,51,52,50,53,49,49,52,53,50,50,51,53,49,53,50,52,49,56,49,50,56,50,50,52,52,53,50,55,59,60,56,72,39,71,62,57,59,52,54,50,51,51,54,49,51,56,46,54,52,50,58,59,63,55,81,34,66,67,60,54,52,50,51,51,50,50,42,48,74,74,66,51,55,71,67,62,48,51,54,47,53,54,51,50,63,76,63,59,68,52,70,73,57,69,72,54,72,66,99,64,83,78,88,76,84,78,84,78,80,87,79,92,74,82,87,79,86,78,85,78,88,87,133